Protein AF-A0A7J6RS08-F1 (afdb_monomer_lite)

InterPro domains:
  IPR005322 Peptidase C69 [PF03577] (23-254)
  IPR005322 Peptidase C69 [PTHR12994] (19-248)

Sequence (254 aa):
SSFFLASRSTMSVSSDFLQPGHCTATAVDGAATADGGCIAATSADGTPLDFRLVYIPPKTYGPNGKRAIYKQFQAYPRIVDAARAPSYAPTKPDQEPSKPIGYIDMPEGTTYGYWEAAYGLMNEAGLCMGESSCSGRLASVPVDENPNGALFWVGELASVALELCSTARSAIETMGRLAEEHGFYGTTEVEEAGEALTVADGDEAWVFHILADDTGKGAIWAAQKVPKGHATIVPNVFVIRDIDREDKENFMFS

Organism: Perkinsus olseni (NCBI:txid32597)

Structure (mmCIF, N/CA/C/O backbone):
data_AF-A0A7J6RS08-F1
#
_entry.id   AF-A0A7J6RS08-F1
#
loop_
_atom_site.group_PDB
_atom_site.id
_atom_site.type_symbol
_atom_site.label_atom_id
_atom_site.label_alt_id
_atom_site.label_comp_id
_atom_site.label_asym_id
_atom_site.label_entity_id
_atom_site.label_seq_id
_atom_site.pdbx_PDB_ins_code
_atom_site.Cartn_x
_atom_site.Cartn_y
_atom_site.Cartn_z
_atom_site.occupancy
_atom_site.B_iso_or_equiv
_atom_site.auth_seq_id
_atom_site.auth_comp_id
_atom_site.auth_asym_id
_atom_site.auth_atom_id
_atom_site.pdbx_PDB_model_num
ATOM 1 N N . SER A 1 1 ? 5.536 -44.014 -47.118 1.00 41.00 1 SER A N 1
ATOM 2 C CA . SER A 1 1 ? 5.544 -42.542 -47.129 1.00 41.00 1 SER A CA 1
ATOM 3 C C . SER A 1 1 ? 4.393 -42.047 -46.282 1.00 41.00 1 SER A C 1
ATOM 5 O O . SER A 1 1 ? 3.261 -42.036 -46.743 1.00 41.00 1 SER A O 1
ATOM 7 N N . SER A 1 2 ? 4.674 -41.771 -45.012 1.00 30.88 2 SER A N 1
ATOM 8 C CA . SER A 1 2 ? 3.683 -41.378 -44.010 1.00 30.88 2 SER A CA 1
ATOM 9 C C . SER A 1 2 ? 3.591 -39.856 -43.975 1.00 30.88 2 SER A C 1
ATOM 11 O O . SER A 1 2 ? 4.573 -39.203 -43.639 1.00 30.88 2 SER A O 1
ATOM 13 N N . PHE A 1 3 ? 2.434 -39.296 -44.321 1.00 30.95 3 PHE A N 1
ATOM 14 C CA . PHE A 1 3 ? 2.114 -37.892 -44.069 1.00 30.95 3 PHE A CA 1
ATOM 15 C C . PHE A 1 3 ? 1.123 -37.837 -42.905 1.00 30.95 3 PHE A C 1
ATOM 17 O O . PHE A 1 3 ? -0.065 -38.092 -43.076 1.00 30.95 3 PHE A O 1
ATOM 24 N N . PHE A 1 4 ? 1.630 -37.537 -41.711 1.00 29.11 4 PHE A N 1
ATOM 25 C CA . PHE A 1 4 ? 0.818 -37.089 -40.583 1.00 29.11 4 PHE A CA 1
ATOM 26 C C . PHE A 1 4 ? 0.671 -35.568 -40.703 1.00 29.11 4 PHE A C 1
ATOM 28 O O . PHE A 1 4 ? 1.636 -34.836 -40.490 1.00 29.11 4 PHE A O 1
ATOM 35 N N . LEU A 1 5 ? -0.524 -35.083 -41.054 1.00 31.12 5 LEU A N 1
ATOM 36 C CA . LEU A 1 5 ? -0.895 -33.689 -40.813 1.00 31.12 5 LEU A CA 1
ATOM 37 C C . LEU A 1 5 ? -1.263 -33.555 -39.331 1.00 31.12 5 LEU A C 1
ATOM 39 O O . LEU A 1 5 ? -2.344 -33.960 -38.914 1.00 31.12 5 LEU A O 1
ATOM 43 N N . ALA A 1 6 ? -0.364 -32.986 -38.534 1.00 31.89 6 ALA A N 1
ATOM 44 C CA . ALA A 1 6 ? -0.713 -32.469 -37.219 1.00 31.89 6 ALA A CA 1
ATOM 45 C C . ALA A 1 6 ? -1.320 -31.070 -37.406 1.00 31.89 6 ALA A C 1
ATOM 47 O O . ALA A 1 6 ? -0.591 -30.108 -37.659 1.00 31.89 6 ALA A O 1
ATOM 48 N N . SER A 1 7 ? -2.647 -30.937 -37.308 1.00 29.80 7 SER A N 1
ATOM 49 C CA . SER A 1 7 ? -3.262 -29.615 -37.181 1.00 29.80 7 SER A CA 1
ATOM 50 C C . SER A 1 7 ? -2.928 -29.070 -35.793 1.00 29.80 7 SER A C 1
ATOM 52 O O . SER A 1 7 ? -3.452 -29.539 -34.782 1.00 29.80 7 SER A O 1
ATOM 54 N N . ARG A 1 8 ? -2.030 -28.084 -35.728 1.00 32.03 8 ARG A N 1
ATOM 55 C CA . ARG A 1 8 ? -1.884 -27.237 -34.543 1.00 32.03 8 ARG A CA 1
ATOM 56 C C . ARG A 1 8 ? -3.153 -26.401 -34.414 1.00 32.03 8 ARG A C 1
ATOM 58 O O . ARG A 1 8 ? -3.289 -25.384 -35.084 1.00 32.03 8 ARG A O 1
ATOM 65 N N . SER A 1 9 ? -4.067 -26.825 -33.553 1.00 29.91 9 SER A N 1
ATOM 66 C CA . SER A 1 9 ? -5.103 -25.941 -33.029 1.00 29.91 9 SER A CA 1
ATOM 67 C C . SER A 1 9 ? -4.420 -24.958 -32.083 1.00 29.91 9 SER A C 1
ATOM 69 O O . SER A 1 9 ? -4.181 -25.262 -30.917 1.00 29.91 9 SER A O 1
ATOM 71 N N . THR A 1 10 ? -4.032 -23.794 -32.593 1.00 34.38 10 THR A N 1
ATOM 72 C CA . THR A 1 10 ? -3.774 -22.630 -31.747 1.00 34.38 10 THR A CA 1
ATOM 73 C C . THR A 1 10 ? -5.114 -22.224 -31.152 1.00 34.38 10 THR A C 1
ATOM 75 O O . THR A 1 10 ? -5.955 -21.672 -31.858 1.00 34.38 10 THR A O 1
ATOM 78 N N . MET A 1 11 ? -5.347 -22.540 -29.878 1.00 30.89 11 MET A N 1
ATOM 79 C CA . MET A 1 11 ? -6.400 -21.878 -29.115 1.00 30.89 11 MET A CA 1
ATOM 80 C C . MET A 1 11 ? -6.018 -20.399 -29.031 1.00 30.89 11 MET A C 1
ATOM 82 O O . MET A 1 11 ? -5.177 -20.018 -28.220 1.00 30.89 11 MET A O 1
ATOM 86 N N . SER A 1 12 ? -6.577 -19.572 -29.914 1.00 37.22 12 SER A N 1
ATOM 87 C CA . SER A 1 12 ? -6.652 -18.142 -29.652 1.00 37.22 12 SER A CA 1
ATOM 88 C C . SER A 1 12 ? -7.609 -17.987 -28.480 1.00 37.22 12 SER A C 1
ATOM 90 O O . SER A 1 12 ? -8.789 -18.322 -28.606 1.00 37.22 12 SER A O 1
ATOM 92 N N . VAL A 1 13 ? -7.108 -17.532 -27.337 1.00 35.78 13 VAL A N 1
ATOM 93 C CA . VAL A 1 13 ? -7.983 -17.019 -26.284 1.00 35.78 13 VAL A CA 1
ATOM 94 C C . VAL A 1 13 ? -8.706 -15.829 -26.909 1.00 35.78 13 VAL A C 1
ATOM 96 O O . VAL A 1 13 ? -8.073 -14.837 -27.264 1.00 35.78 13 VAL A O 1
ATOM 99 N N . SER A 1 14 ? -10.003 -15.980 -27.168 1.00 34.03 14 SER A N 1
ATOM 100 C CA . SER A 1 14 ? -10.850 -14.871 -27.588 1.00 34.03 14 SER A CA 1
ATOM 101 C C . SER A 1 14 ? -10.831 -13.821 -26.480 1.00 34.03 14 SER A C 1
ATOM 103 O O . SER A 1 14 ? -10.949 -14.164 -25.303 1.00 34.03 14 SER A O 1
ATOM 105 N N . SER A 1 15 ? -10.711 -12.548 -26.853 1.00 45.41 15 SER A N 1
ATOM 106 C CA . SER A 1 15 ? -10.844 -11.388 -25.956 1.00 45.41 15 SER A CA 1
ATOM 107 C C . SER A 1 15 ? -12.156 -11.373 -25.157 1.00 45.41 15 SER A C 1
ATOM 109 O O . SER A 1 15 ? -12.272 -10.642 -24.184 1.00 45.41 15 SER A O 1
ATOM 111 N N . ASP A 1 16 ? -13.118 -12.215 -25.537 1.00 37.00 16 ASP A N 1
ATOM 112 C CA . ASP A 1 16 ? -14.462 -12.330 -24.963 1.00 37.00 16 ASP A CA 1
ATOM 113 C C . ASP A 1 16 ? -14.523 -12.979 -23.561 1.00 37.00 16 ASP A C 1
ATOM 115 O O . ASP A 1 16 ? -15.613 -13.138 -23.018 1.00 37.00 16 ASP A O 1
ATOM 119 N N . PHE A 1 17 ? -13.389 -13.371 -22.962 1.00 38.59 17 PHE A N 1
ATOM 120 C CA . PHE A 1 17 ? -13.335 -13.969 -21.613 1.00 38.59 17 PHE A CA 1
ATOM 121 C C . PHE A 1 17 ? -12.727 -13.067 -20.529 1.00 38.59 17 PHE A C 1
ATOM 123 O O . PHE A 1 17 ? -12.604 -13.500 -19.384 1.00 38.59 17 PHE A O 1
ATOM 130 N N . LEU A 1 18 ? -12.361 -11.825 -20.852 1.00 45.69 18 LEU A N 1
ATOM 131 C CA . LEU A 1 18 ? -11.977 -10.843 -19.837 1.00 45.69 18 LEU A CA 1
ATOM 132 C C . LEU A 1 18 ? -13.263 -10.276 -19.219 1.00 45.69 18 LEU A C 1
ATOM 134 O O . LEU A 1 18 ? -13.840 -9.322 -19.736 1.00 45.69 18 LEU A O 1
ATOM 138 N N . GLN A 1 19 ? -13.767 -10.912 -18.159 1.00 48.69 19 GLN A N 1
ATOM 139 C CA . GLN A 1 19 ? -14.802 -10.285 -17.336 1.00 48.69 19 GLN A CA 1
ATOM 140 C C . GLN A 1 19 ? -14.165 -9.167 -16.499 1.00 48.69 19 GLN A C 1
ATOM 142 O O . GLN A 1 19 ? -13.104 -9.411 -15.918 1.00 48.69 19 GLN A O 1
ATOM 147 N N . PRO A 1 20 ? -14.801 -7.982 -16.404 1.00 59.91 20 PRO A N 1
ATOM 148 C CA . PRO A 1 20 ? -14.433 -6.990 -15.403 1.00 59.91 20 PRO A CA 1
ATOM 149 C C . PRO A 1 20 ? -14.461 -7.647 -14.020 1.00 59.91 20 PRO A C 1
ATOM 151 O O . PRO A 1 20 ? -15.438 -8.317 -13.670 1.00 59.91 20 PRO A O 1
ATOM 154 N N . GLY A 1 21 ? -13.364 -7.528 -13.278 1.00 64.81 21 GLY A N 1
ATOM 155 C CA . GLY A 1 21 ? -13.292 -7.999 -11.901 1.00 64.81 21 GLY A CA 1
ATOM 156 C C . GLY A 1 21 ? -14.083 -7.066 -10.990 1.00 64.81 21 GLY A C 1
ATOM 157 O O . GLY A 1 21 ? -14.082 -5.858 -11.194 1.00 64.81 21 GLY A O 1
ATOM 158 N N . HIS A 1 22 ? -14.773 -7.609 -9.991 1.00 81.81 22 HIS A N 1
ATOM 159 C CA . HIS A 1 22 ? -15.508 -6.813 -9.011 1.00 81.81 22 HIS A CA 1
ATOM 160 C C . HIS A 1 22 ? -14.980 -7.082 -7.603 1.00 81.81 22 HIS A C 1
ATOM 162 O O . HIS A 1 22 ? -15.606 -7.779 -6.806 1.00 81.81 22 HIS A O 1
ATOM 168 N N . CYS A 1 23 ? -13.796 -6.538 -7.305 1.00 88.44 23 CYS A N 1
ATOM 169 C CA . CYS A 1 23 ? -13.188 -6.685 -5.986 1.00 88.44 23 CYS A CA 1
ATOM 170 C C . CYS A 1 23 ? -14.098 -6.153 -4.868 1.00 88.44 23 CYS A C 1
ATOM 172 O O . CYS A 1 23 ? -14.933 -5.269 -5.066 1.00 88.44 23 CYS A O 1
ATOM 174 N N . THR A 1 24 ? -13.936 -6.696 -3.664 1.00 94.62 24 THR A N 1
ATOM 175 C CA . THR A 1 24 ? -14.571 -6.157 -2.457 1.00 94.62 24 THR A CA 1
ATOM 176 C C . THR A 1 24 ? -13.587 -6.234 -1.304 1.00 94.62 24 THR A C 1
ATOM 178 O O . THR A 1 24 ? -13.161 -7.325 -0.926 1.00 94.62 24 THR A O 1
ATOM 181 N N . ALA A 1 25 ? -13.270 -5.087 -0.705 1.00 96.94 25 ALA A N 1
ATOM 182 C CA . ALA A 1 25 ? -12.451 -5.013 0.497 1.00 96.94 25 ALA A CA 1
ATOM 183 C C . ALA A 1 25 ? -13.325 -4.948 1.756 1.00 96.94 25 ALA A C 1
ATOM 185 O O . ALA A 1 25 ? -14.454 -4.457 1.730 1.00 96.94 25 ALA A O 1
ATOM 186 N N . THR A 1 26 ? -12.821 -5.448 2.880 1.00 98.00 26 THR A N 1
ATOM 187 C CA . THR A 1 26 ? -13.513 -5.437 4.177 1.00 98.00 26 THR A CA 1
ATOM 188 C C . THR A 1 26 ? -12.552 -5.013 5.276 1.00 98.00 26 THR A C 1
ATOM 190 O O . THR A 1 26 ? -11.452 -5.553 5.371 1.00 98.00 26 THR A O 1
ATOM 193 N N . ALA A 1 27 ? -12.990 -4.080 6.122 1.00 98.38 27 ALA A N 1
ATOM 194 C CA . ALA A 1 27 ? -12.283 -3.682 7.334 1.00 98.38 27 ALA A CA 1
ATOM 195 C C . ALA A 1 27 ? -13.170 -3.914 8.560 1.00 98.38 27 ALA A C 1
ATOM 197 O O . ALA A 1 27 ? -14.351 -3.555 8.554 1.00 98.38 27 ALA A O 1
ATOM 198 N N . VAL A 1 28 ? -12.610 -4.496 9.618 1.00 98.56 28 VAL A N 1
ATOM 199 C CA . VAL A 1 28 ? -13.326 -4.777 10.869 1.00 98.56 28 VAL A CA 1
ATOM 200 C C . VAL A 1 28 ? -12.484 -4.308 12.044 1.00 98.56 28 VAL A C 1
ATOM 202 O O . VAL A 1 28 ? -11.329 -4.709 12.170 1.00 98.56 28 VAL A O 1
ATOM 205 N N . ASP A 1 29 ? -13.073 -3.474 12.896 1.00 98.62 29 ASP A N 1
ATOM 206 C CA . ASP A 1 29 ? -12.472 -3.079 14.167 1.00 98.62 29 ASP A CA 1
ATOM 207 C C . ASP A 1 29 ? -12.437 -4.265 15.141 1.00 98.62 29 ASP A C 1
ATOM 209 O O . ASP A 1 29 ? -13.381 -5.058 15.209 1.00 98.62 29 ASP A O 1
ATOM 213 N N . GLY A 1 30 ? -11.377 -4.367 15.943 1.00 98.12 30 GLY A N 1
ATOM 214 C CA . GLY A 1 30 ? -11.184 -5.482 16.870 1.00 98.12 30 GLY A CA 1
ATOM 215 C C . GLY A 1 30 ? -12.295 -5.637 17.913 1.00 98.12 30 GLY A C 1
ATOM 216 O O . GLY A 1 30 ? -12.627 -6.751 18.302 1.00 98.12 30 GLY A O 1
ATOM 217 N N . ALA A 1 31 ? -12.971 -4.561 18.333 1.00 98.25 31 ALA A N 1
ATOM 218 C CA . ALA A 1 31 ? -14.099 -4.687 19.260 1.00 98.25 31 ALA A CA 1
ATOM 219 C C . ALA A 1 31 ? -15.364 -5.279 18.606 1.00 98.25 31 ALA A C 1
ATOM 221 O O . ALA A 1 31 ? -16.325 -5.582 19.317 1.00 98.25 31 ALA A O 1
ATOM 222 N N . ALA A 1 32 ? -15.385 -5.432 17.278 1.00 98.00 32 ALA A N 1
ATOM 223 C CA . ALA A 1 32 ? -16.432 -6.138 16.541 1.00 98.00 32 ALA A CA 1
ATOM 224 C C . ALA A 1 32 ? -16.111 -7.627 16.317 1.00 98.00 32 ALA A C 1
ATOM 226 O O . ALA A 1 32 ? -16.984 -8.373 15.865 1.00 98.00 32 ALA A O 1
ATOM 227 N N . THR A 1 33 ? -14.886 -8.075 16.611 1.00 97.81 33 THR A N 1
ATOM 228 C CA . THR A 1 33 ? -14.454 -9.465 16.420 1.00 97.81 33 THR A CA 1
ATOM 229 C C . THR A 1 33 ? -14.508 -10.260 17.724 1.00 97.81 33 THR A C 1
ATOM 231 O O . THR A 1 33 ? -14.573 -9.716 18.826 1.00 97.81 33 THR A O 1
ATOM 234 N N . ALA A 1 34 ? -14.545 -11.591 17.609 1.00 97.38 34 ALA A N 1
ATOM 235 C CA . ALA A 1 34 ? -14.665 -12.476 18.770 1.00 97.38 34 ALA A CA 1
ATOM 236 C C . ALA A 1 34 ? -13.361 -12.595 19.579 1.00 97.38 34 ALA A C 1
ATOM 238 O O . ALA A 1 34 ? -13.405 -12.933 20.762 1.00 97.38 34 ALA A O 1
ATOM 239 N N . ASP A 1 35 ? -12.217 -12.352 18.941 1.00 95.94 35 ASP A N 1
ATOM 240 C CA . ASP A 1 35 ? -10.874 -12.488 19.507 1.00 95.94 35 ASP A CA 1
ATOM 241 C C . ASP A 1 35 ? -10.171 -11.143 19.744 1.00 95.94 35 ASP A C 1
ATOM 243 O O . ASP A 1 35 ? -9.075 -11.123 20.304 1.00 95.94 35 ASP A O 1
ATOM 247 N N . GLY A 1 36 ? -10.807 -10.025 19.385 1.00 96.44 36 GLY A N 1
ATOM 248 C CA . GLY A 1 36 ? -10.259 -8.686 19.574 1.00 96.44 36 GLY A CA 1
ATOM 249 C C . GLY A 1 36 ? -9.302 -8.235 18.470 1.00 96.44 36 GLY A C 1
ATOM 250 O O . GLY A 1 36 ? -8.794 -7.122 18.557 1.00 96.44 36 GLY A O 1
ATOM 251 N N . GLY A 1 37 ? -9.037 -9.065 17.454 1.00 96.31 37 GLY A N 1
ATOM 252 C CA . GLY A 1 37 ? -8.155 -8.712 16.342 1.00 96.31 37 GLY A CA 1
ATOM 253 C C . GLY A 1 37 ? -8.868 -7.876 15.281 1.00 96.31 37 GLY A C 1
ATOM 254 O O . GLY A 1 37 ? -10.014 -8.169 14.933 1.00 96.31 37 GLY A O 1
ATOM 255 N N . CYS A 1 38 ? -8.195 -6.858 14.744 1.00 98.25 38 CYS A N 1
ATOM 256 C CA . CYS A 1 38 ? -8.672 -6.129 13.570 1.00 98.25 38 CYS A CA 1
ATOM 257 C C . CYS A 1 38 ? -8.498 -6.968 12.296 1.00 98.25 38 CYS A C 1
ATOM 259 O O . CYS A 1 38 ? -7.608 -7.815 12.200 1.00 98.25 38 CYS A O 1
ATOM 261 N N . ILE A 1 39 ? -9.343 -6.722 11.294 1.00 98.12 39 ILE A N 1
ATOM 262 C CA . ILE A 1 39 ? -9.326 -7.456 10.022 1.00 98.12 39 ILE A CA 1
ATOM 263 C C . ILE A 1 39 ? -9.227 -6.463 8.870 1.00 98.12 39 ILE A C 1
ATOM 265 O O . ILE A 1 39 ? -10.009 -5.517 8.803 1.00 98.12 39 ILE A O 1
ATOM 269 N N . ALA A 1 40 ? -8.319 -6.738 7.935 1.00 97.88 40 ALA A N 1
ATOM 270 C CA . ALA A 1 40 ? -8.341 -6.228 6.570 1.00 97.88 40 ALA A CA 1
ATOM 271 C C . ALA A 1 40 ? -8.391 -7.435 5.623 1.00 97.88 40 ALA A C 1
ATOM 273 O O . ALA A 1 40 ? -7.607 -8.372 5.772 1.00 97.88 40 ALA A O 1
ATOM 274 N N . ALA A 1 41 ? -9.339 -7.449 4.691 1.00 94.94 41 ALA A N 1
ATOM 275 C CA . ALA A 1 41 ? -9.563 -8.579 3.794 1.00 94.94 41 ALA A CA 1
ATOM 276 C C . ALA A 1 41 ? -10.019 -8.110 2.412 1.00 94.94 41 ALA A C 1
ATOM 278 O O . ALA A 1 41 ? -10.565 -7.019 2.273 1.00 94.94 41 ALA A O 1
ATOM 279 N N . THR A 1 42 ? -9.828 -8.952 1.396 1.00 93.75 42 THR A N 1
ATOM 280 C CA . THR A 1 42 ? -10.316 -8.698 0.036 1.00 93.75 42 THR A CA 1
ATOM 281 C C . THR A 1 42 ? -10.795 -9.981 -0.640 1.00 93.75 42 THR A C 1
ATOM 283 O O . THR A 1 42 ? -10.200 -11.047 -0.456 1.00 93.75 42 THR A O 1
ATOM 286 N N . SER A 1 43 ? -11.862 -9.882 -1.433 1.00 92.06 43 SER A N 1
ATOM 287 C CA . SER A 1 43 ? -12.084 -10.776 -2.569 1.00 92.06 43 SER A CA 1
ATOM 288 C C . SER A 1 43 ? -11.445 -10.145 -3.806 1.00 92.06 43 SER A C 1
ATOM 290 O O . SER A 1 43 ? -11.912 -9.112 -4.281 1.00 92.06 43 SER A O 1
ATOM 292 N N . ALA A 1 44 ? -10.367 -10.758 -4.298 1.00 87.81 44 ALA A N 1
ATOM 293 C CA . ALA A 1 44 ? -9.635 -10.285 -5.468 1.00 87.81 44 ALA A CA 1
ATOM 294 C C . ALA A 1 44 ? -10.195 -10.935 -6.739 1.00 87.81 44 ALA A C 1
ATOM 296 O O . ALA A 1 44 ? -9.857 -12.077 -7.070 1.00 87.81 44 ALA A O 1
ATOM 297 N N . ASP A 1 45 ? -11.040 -10.187 -7.438 1.00 85.44 45 ASP A N 1
ATOM 298 C CA . ASP A 1 45 ? -11.713 -10.633 -8.649 1.00 85.44 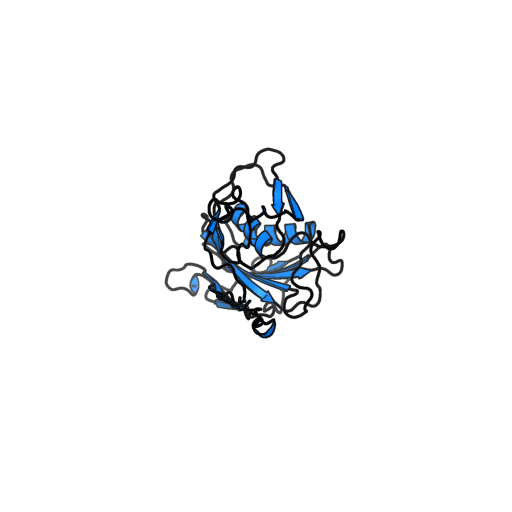45 ASP A CA 1
ATOM 299 C C . ASP A 1 45 ? -10.989 -10.075 -9.873 1.00 85.44 45 ASP A C 1
ATOM 301 O O . ASP A 1 45 ? -10.727 -8.882 -9.973 1.00 85.44 45 ASP A O 1
ATOM 305 N N . GLY A 1 46 ? -10.665 -10.937 -10.831 1.00 76.94 46 GLY A N 1
ATOM 306 C CA . GLY A 1 46 ? -9.991 -10.527 -12.057 1.00 76.94 46 GLY A CA 1
ATOM 307 C C . GLY A 1 46 ? -9.513 -11.722 -12.865 1.00 76.94 46 GLY A C 1
ATOM 308 O O . GLY A 1 46 ? -9.345 -12.834 -12.358 1.00 76.94 46 GLY A O 1
ATOM 309 N N . THR A 1 47 ? -9.320 -11.531 -14.165 1.00 76.31 47 THR A N 1
ATOM 310 C CA . THR A 1 47 ? -8.743 -12.555 -15.038 1.00 76.31 47 THR A CA 1
ATOM 311 C C . THR A 1 47 ? -7.951 -11.870 -16.145 1.00 76.31 47 THR A C 1
ATOM 313 O O . THR A 1 47 ? -8.535 -11.073 -16.873 1.00 76.31 47 THR A O 1
ATOM 316 N N . PRO A 1 48 ? -6.659 -12.195 -16.336 1.00 82.44 48 PRO A N 1
ATOM 317 C CA . PRO A 1 48 ? -5.832 -13.128 -15.557 1.00 82.44 48 PRO A CA 1
ATOM 318 C C . PRO A 1 48 ? -5.269 -12.525 -14.250 1.00 82.44 48 PRO A C 1
ATOM 320 O O . PRO A 1 48 ? -4.814 -11.387 -14.244 1.00 82.44 48 PRO A O 1
ATOM 323 N N . LEU A 1 49 ? -5.193 -13.331 -13.182 1.00 86.62 49 LEU A N 1
ATOM 324 C CA . LEU A 1 49 ? -4.511 -12.995 -11.921 1.00 86.62 49 LEU A CA 1
ATOM 325 C C . LEU A 1 49 ? -3.469 -14.068 -11.553 1.00 86.62 49 LEU A C 1
ATOM 327 O O . LEU A 1 49 ? -3.740 -15.269 -11.591 1.00 86.62 49 LEU A O 1
ATOM 331 N N . ASP A 1 50 ? -2.259 -13.647 -11.190 1.00 91.12 50 ASP A N 1
ATOM 332 C CA . ASP A 1 50 ? -1.226 -14.504 -10.604 1.00 91.12 50 ASP A CA 1
ATOM 333 C C . ASP A 1 50 ? -1.518 -14.715 -9.111 1.00 91.12 50 ASP A C 1
ATOM 335 O O . ASP A 1 50 ? -1.166 -13.889 -8.270 1.00 91.12 50 ASP A O 1
ATOM 339 N N . PHE A 1 51 ? -2.154 -15.839 -8.774 1.00 88.00 51 PHE A N 1
ATOM 340 C CA . PHE A 1 51 ? -2.590 -16.169 -7.409 1.00 88.00 51 PHE A CA 1
ATOM 341 C C . PHE A 1 51 ? -1.482 -16.693 -6.487 1.00 88.00 51 PHE A C 1
ATOM 343 O O . PHE A 1 51 ? -1.767 -17.144 -5.376 1.00 88.00 51 PHE A O 1
ATOM 350 N N . ARG A 1 52 ? -0.213 -16.700 -6.917 1.00 93.25 52 ARG A N 1
ATOM 351 C CA . ARG A 1 52 ? 0.874 -17.172 -6.050 1.00 93.25 52 ARG A CA 1
ATOM 352 C C . ARG A 1 52 ? 0.949 -16.311 -4.793 1.00 93.25 52 ARG A C 1
ATOM 354 O O . ARG A 1 52 ? 1.157 -15.104 -4.895 1.00 93.25 52 ARG A O 1
ATOM 361 N N . LEU A 1 53 ? 0.857 -16.940 -3.626 1.00 94.88 53 LEU A N 1
ATOM 362 C CA . LEU A 1 53 ? 1.227 -16.324 -2.357 1.00 94.88 53 LEU A CA 1
ATOM 363 C C . LEU A 1 53 ? 2.749 -16.375 -2.225 1.00 94.88 53 LEU A C 1
ATOM 365 O O . LEU A 1 53 ? 3.339 -17.458 -2.215 1.00 94.88 53 LEU A O 1
ATOM 369 N N . VAL A 1 54 ? 3.386 -15.213 -2.156 1.00 97.00 54 VAL A N 1
ATOM 370 C CA . VAL A 1 54 ? 4.841 -15.090 -2.100 1.00 97.00 54 VAL A CA 1
ATOM 371 C C . VAL A 1 54 ? 5.230 -14.322 -0.849 1.00 97.00 54 VAL A C 1
ATOM 373 O O . VAL A 1 54 ? 4.701 -13.250 -0.583 1.00 97.00 54 VAL A O 1
ATOM 376 N N . TYR A 1 55 ? 6.166 -14.887 -0.090 1.00 97.94 55 TYR A N 1
ATOM 377 C CA . TYR A 1 55 ? 6.833 -14.186 0.997 1.00 97.94 55 TYR A CA 1
ATOM 378 C C . TYR A 1 55 ? 8.061 -13.451 0.455 1.00 97.94 55 TYR A C 1
ATOM 380 O O . TYR A 1 55 ? 8.917 -14.054 -0.202 1.00 97.94 55 TYR A O 1
ATOM 388 N N . ILE A 1 56 ? 8.125 -12.158 0.741 1.00 98.06 56 ILE A N 1
ATOM 389 C CA . ILE A 1 56 ? 9.220 -11.255 0.421 1.00 98.06 56 ILE A CA 1
ATOM 390 C C . ILE A 1 56 ? 10.055 -11.097 1.693 1.00 98.06 56 ILE A C 1
ATOM 392 O O . ILE A 1 56 ? 9.540 -10.597 2.696 1.00 98.06 56 ILE A O 1
ATOM 396 N N . PRO A 1 57 ? 11.316 -11.560 1.701 1.00 98.00 57 PRO A N 1
ATOM 397 C CA . PRO A 1 57 ? 12.148 -11.486 2.891 1.00 98.00 57 PRO A CA 1
ATOM 398 C C . PRO A 1 57 ? 12.535 -10.034 3.227 1.00 98.00 57 PRO A C 1
ATOM 400 O O . PRO A 1 57 ? 12.657 -9.207 2.317 1.00 98.00 57 PRO A O 1
ATOM 403 N N . PRO A 1 58 ? 12.814 -9.737 4.512 1.00 97.81 58 PRO A N 1
ATOM 404 C CA . PRO A 1 58 ? 13.431 -8.489 4.942 1.00 97.81 58 PRO A CA 1
ATOM 405 C C . PRO A 1 58 ? 14.658 -8.132 4.106 1.00 97.81 58 PRO A C 1
ATOM 407 O O . PRO A 1 58 ? 15.484 -8.995 3.786 1.00 97.81 58 PRO A O 1
ATOM 410 N N . LYS A 1 59 ? 14.834 -6.843 3.823 1.00 97.00 59 LYS A N 1
ATOM 411 C CA . LYS A 1 59 ? 16.004 -6.326 3.121 1.00 97.00 59 LYS A CA 1
ATOM 412 C C . LYS A 1 59 ? 16.656 -5.216 3.926 1.00 97.00 59 LYS A C 1
ATOM 414 O O . LYS A 1 59 ? 15.992 -4.314 4.427 1.00 97.00 59 LYS A O 1
ATOM 419 N N . THR A 1 60 ? 17.980 -5.272 4.020 1.00 97.88 60 THR A N 1
ATOM 420 C CA . THR A 1 60 ? 18.772 -4.218 4.653 1.00 97.88 60 THR A CA 1
ATOM 421 C C . THR A 1 60 ? 19.227 -3.202 3.609 1.00 97.88 60 THR A C 1
ATOM 423 O O . THR A 1 60 ? 19.898 -3.556 2.637 1.00 97.88 60 THR A O 1
ATOM 426 N N . TYR A 1 61 ? 18.882 -1.937 3.826 1.00 97.31 61 TYR A N 1
ATOM 427 C CA . TYR A 1 61 ? 19.317 -0.798 3.027 1.00 97.31 61 TYR A CA 1
ATOM 428 C C . TYR A 1 61 ? 20.411 -0.026 3.773 1.00 97.31 61 TYR A C 1
ATOM 430 O O . TYR A 1 61 ? 20.293 0.257 4.965 1.00 97.31 61 TYR A O 1
ATOM 438 N N . GLY A 1 62 ? 21.498 0.283 3.062 1.00 97.56 62 GLY A N 1
ATOM 439 C CA . GLY A 1 62 ? 22.543 1.197 3.527 1.00 97.56 62 GLY A CA 1
ATOM 440 C C . GLY A 1 62 ? 22.313 2.631 3.033 1.00 97.56 62 GLY A C 1
ATOM 441 O O . GLY A 1 62 ? 21.276 2.906 2.422 1.00 97.56 62 GLY A O 1
ATOM 442 N N . PRO A 1 63 ? 23.292 3.532 3.233 1.00 96.81 63 PRO A N 1
ATOM 443 C CA . PRO A 1 63 ? 23.197 4.918 2.785 1.00 96.81 63 PRO A CA 1
ATOM 444 C C . PRO A 1 63 ? 22.887 5.023 1.287 1.00 96.81 63 PRO A C 1
ATOM 446 O O . PRO A 1 63 ? 23.557 4.392 0.465 1.00 96.81 63 PRO A O 1
ATOM 449 N N . ASN A 1 64 ? 21.900 5.851 0.930 1.00 95.56 64 ASN A N 1
ATOM 450 C CA . ASN A 1 64 ? 21.376 6.008 -0.438 1.00 95.56 64 ASN A CA 1
ATOM 451 C C . ASN A 1 64 ? 20.784 4.717 -1.037 1.00 95.56 64 ASN A C 1
ATOM 453 O O . ASN A 1 64 ? 20.833 4.508 -2.253 1.00 95.56 64 ASN A O 1
ATOM 457 N N . GLY A 1 65 ? 20.265 3.824 -0.190 1.00 96.50 65 GLY A N 1
ATOM 458 C CA . GLY A 1 65 ? 19.559 2.627 -0.623 1.00 96.50 65 GLY A CA 1
ATOM 459 C C . GLY A 1 65 ? 18.359 2.979 -1.501 1.00 96.50 65 GLY A C 1
ATOM 460 O O . GLY A 1 65 ? 17.601 3.890 -1.185 1.00 96.50 65 GLY A O 1
ATOM 461 N N . LYS A 1 66 ? 18.178 2.246 -2.604 1.00 97.06 66 LYS A N 1
ATOM 462 C CA . LYS A 1 66 ? 17.059 2.451 -3.531 1.00 97.06 66 LYS A CA 1
ATOM 463 C C . LYS A 1 66 ? 16.243 1.182 -3.708 1.00 97.06 66 LYS A C 1
ATOM 465 O O . LYS A 1 66 ? 16.802 0.085 -3.813 1.00 97.06 66 LYS A O 1
ATOM 470 N N . ARG A 1 67 ? 14.926 1.344 -3.799 1.00 96.56 67 ARG A N 1
ATOM 471 C CA . ARG A 1 67 ? 13.970 0.279 -4.119 1.00 96.56 67 ARG A CA 1
ATOM 472 C C . ARG A 1 67 ? 13.400 0.509 -5.511 1.00 96.56 67 ARG A C 1
ATOM 474 O O . ARG A 1 67 ? 12.957 1.610 -5.817 1.00 96.56 67 ARG A O 1
ATOM 481 N N . ALA A 1 68 ? 13.443 -0.526 -6.346 1.00 97.38 68 ALA A N 1
ATOM 482 C CA . ALA A 1 68 ? 12.819 -0.518 -7.664 1.00 97.38 68 ALA A CA 1
ATOM 483 C C . ALA A 1 68 ? 11.292 -0.494 -7.534 1.00 97.38 68 ALA A C 1
ATOM 485 O O . ALA A 1 68 ? 10.750 -1.206 -6.692 1.00 97.38 68 ALA A O 1
ATOM 486 N N . ILE A 1 69 ? 10.630 0.292 -8.381 1.00 97.81 69 ILE A N 1
ATOM 487 C CA . ILE A 1 69 ? 9.174 0.303 -8.529 1.00 97.81 69 ILE A CA 1
ATOM 488 C C . ILE A 1 69 ? 8.812 -0.331 -9.867 1.00 97.81 69 ILE A C 1
ATOM 490 O O . ILE A 1 69 ? 9.379 0.024 -10.907 1.00 97.81 69 ILE A O 1
ATOM 494 N N . TYR A 1 70 ? 7.871 -1.268 -9.837 1.00 96.06 70 TYR A N 1
ATOM 495 C CA . TYR A 1 70 ? 7.414 -1.997 -11.015 1.00 96.06 70 TYR A CA 1
ATOM 496 C C . TYR A 1 70 ? 6.017 -1.551 -11.440 1.00 96.06 70 TYR A C 1
ATOM 498 O O . TYR A 1 70 ? 5.153 -1.251 -10.619 1.00 96.06 70 TYR A O 1
ATOM 506 N N . LYS A 1 71 ? 5.796 -1.528 -12.751 1.00 95.12 71 LYS A N 1
ATOM 507 C CA . LYS A 1 71 ? 4.489 -1.244 -13.335 1.00 95.12 71 LYS A CA 1
ATOM 508 C C . LYS A 1 71 ? 3.459 -2.293 -12.922 1.00 95.12 71 LYS A C 1
ATOM 510 O O . LYS A 1 71 ? 3.814 -3.462 -12.767 1.00 95.12 71 LYS A O 1
ATOM 515 N N . GLN A 1 72 ? 2.196 -1.888 -12.812 1.00 90.88 72 GLN A N 1
ATOM 516 C CA . GLN A 1 72 ? 1.087 -2.819 -12.616 1.00 90.88 72 GLN A CA 1
ATOM 517 C C . GLN A 1 72 ? 1.097 -3.913 -13.696 1.00 90.88 72 GLN A C 1
ATOM 519 O O . GLN A 1 72 ? 1.051 -3.631 -14.895 1.00 90.88 72 GLN A O 1
ATOM 524 N N . PHE A 1 73 ? 1.138 -5.173 -13.264 1.00 89.31 73 PHE A N 1
ATOM 525 C CA . PHE A 1 73 ? 0.953 -6.333 -14.127 1.00 89.31 73 PHE A CA 1
ATOM 526 C C . PHE A 1 73 ? 0.383 -7.488 -13.303 1.00 89.31 73 PHE A C 1
ATOM 528 O O . PHE A 1 73 ? 0.974 -7.900 -12.311 1.00 89.31 73 PHE A O 1
ATOM 535 N N . GLN A 1 74 ? -0.785 -7.995 -13.690 1.00 84.25 74 GLN A N 1
ATOM 536 C CA . GLN A 1 74 ? -1.534 -8.967 -12.885 1.00 84.25 74 GLN A CA 1
ATOM 537 C C . GLN A 1 74 ? -1.418 -10.411 -13.395 1.00 84.25 74 GLN A C 1
ATOM 539 O O . GLN A 1 74 ? -1.598 -11.350 -12.621 1.00 84.25 74 GLN A O 1
ATOM 544 N N . ALA A 1 75 ? -1.079 -10.616 -14.672 1.00 89.81 75 ALA A N 1
ATOM 545 C CA . ALA A 1 75 ? -0.959 -11.946 -15.267 1.00 89.81 75 ALA A CA 1
ATOM 546 C C . ALA A 1 75 ? 0.306 -12.677 -14.798 1.00 89.81 75 ALA A C 1
ATOM 548 O O . ALA A 1 75 ? 1.312 -12.051 -14.488 1.00 89.81 75 ALA A O 1
ATOM 549 N N . TYR A 1 76 ? 0.303 -14.013 -14.825 1.00 91.19 76 TYR A N 1
ATOM 550 C CA . TYR A 1 76 ? 1.512 -14.783 -14.528 1.00 91.19 76 TYR A CA 1
ATOM 551 C C . TYR A 1 76 ? 2.562 -14.671 -15.657 1.00 91.19 76 TYR A C 1
ATOM 553 O O . TYR A 1 76 ? 2.233 -14.949 -16.816 1.00 91.19 76 TYR A O 1
ATOM 561 N N . PRO A 1 77 ? 3.845 -14.419 -15.333 1.00 91.81 77 PRO A N 1
ATOM 562 C CA . PRO A 1 77 ? 4.349 -14.009 -14.019 1.00 91.81 77 PRO A CA 1
ATOM 563 C C . PRO A 1 77 ? 4.089 -12.515 -13.767 1.00 91.81 77 PRO A C 1
ATOM 565 O O . PRO A 1 77 ? 4.463 -11.694 -14.603 1.00 91.81 77 PRO A O 1
ATOM 568 N N . ARG A 1 78 ? 3.522 -12.154 -12.602 1.00 92.06 78 ARG A N 1
ATOM 569 C CA . ARG A 1 78 ? 3.263 -10.731 -12.280 1.00 92.06 78 ARG A CA 1
ATOM 570 C C . ARG A 1 78 ? 4.547 -9.906 -12.181 1.00 92.06 78 ARG A C 1
ATOM 572 O O . ARG A 1 78 ? 4.590 -8.732 -12.522 1.00 92.06 78 ARG A O 1
ATOM 579 N N . ILE A 1 79 ? 5.620 -10.564 -11.751 1.00 94.00 79 ILE A N 1
ATOM 580 C CA . ILE A 1 79 ? 6.979 -10.040 -11.717 1.00 94.00 79 ILE A CA 1
ATOM 581 C C . ILE A 1 79 ? 7.974 -11.194 -11.884 1.00 94.00 79 ILE A C 1
ATOM 583 O O . ILE A 1 79 ? 7.723 -12.322 -11.439 1.00 94.00 79 ILE A O 1
ATOM 587 N N . VAL A 1 80 ? 9.103 -10.903 -12.528 1.00 96.00 80 VAL A N 1
ATOM 588 C CA . VAL A 1 80 ? 10.280 -11.770 -12.635 1.00 96.00 80 VAL A CA 1
ATOM 589 C C . VAL A 1 80 ? 11.455 -11.034 -11.996 1.00 96.00 80 VAL A C 1
ATOM 591 O O . VAL A 1 80 ? 12.101 -10.200 -12.629 1.00 96.00 80 VAL A O 1
ATOM 594 N N . ASP A 1 81 ? 11.702 -11.322 -10.720 1.00 95.31 81 ASP A N 1
ATOM 595 C CA . ASP A 1 81 ? 12.753 -10.700 -9.913 1.00 95.31 81 ASP A CA 1
ATOM 596 C C . ASP A 1 81 ? 13.207 -11.656 -8.797 1.00 95.31 81 ASP A C 1
ATOM 598 O O . ASP A 1 81 ? 12.682 -11.661 -7.681 1.00 95.31 81 ASP A O 1
ATOM 602 N N . ALA A 1 82 ? 14.220 -12.473 -9.100 1.00 94.12 82 ALA A N 1
ATOM 603 C CA . ALA A 1 82 ? 14.802 -13.408 -8.138 1.00 94.12 82 ALA A CA 1
ATOM 604 C C . ALA A 1 82 ? 15.448 -12.711 -6.924 1.00 94.12 82 ALA A C 1
ATOM 606 O O . ALA A 1 82 ? 15.645 -13.355 -5.893 1.00 94.12 82 ALA A O 1
ATOM 607 N N . ALA A 1 83 ? 15.798 -11.423 -7.041 1.00 93.12 83 ALA A N 1
ATOM 608 C CA . ALA A 1 83 ? 16.369 -10.647 -5.947 1.00 93.12 83 ALA A CA 1
ATOM 609 C C . ALA A 1 83 ? 15.290 -10.109 -4.995 1.00 93.12 83 ALA A C 1
ATOM 611 O O . ALA A 1 83 ? 15.585 -9.922 -3.815 1.00 93.12 83 ALA A O 1
ATOM 612 N N . ARG A 1 84 ? 14.053 -9.899 -5.474 1.00 93.69 84 ARG A N 1
ATOM 613 C CA . ARG A 1 84 ? 12.891 -9.584 -4.623 1.00 93.69 84 ARG A CA 1
ATOM 614 C C . ARG A 1 84 ? 12.479 -10.799 -3.798 1.00 93.69 84 ARG A C 1
ATOM 616 O O . ARG A 1 84 ? 12.368 -10.694 -2.584 1.00 93.69 84 ARG A O 1
ATOM 623 N N . ALA A 1 85 ? 12.289 -11.953 -4.438 1.00 95.12 85 ALA A N 1
ATOM 624 C CA . ALA A 1 85 ? 12.039 -13.210 -3.735 1.00 95.12 85 ALA A CA 1
ATOM 625 C C . ALA A 1 85 ? 12.403 -14.432 -4.594 1.00 95.12 85 ALA A C 1
ATOM 627 O O . ALA A 1 85 ? 12.179 -14.412 -5.808 1.00 95.12 85 ALA A O 1
ATOM 628 N N . PRO A 1 86 ? 12.849 -15.554 -3.990 1.00 94.06 86 PRO A N 1
ATOM 629 C CA . PRO A 1 86 ? 13.134 -16.786 -4.728 1.00 94.06 86 PRO A CA 1
ATOM 630 C C . PRO A 1 86 ? 11.952 -17.291 -5.567 1.00 94.06 86 PRO A C 1
ATOM 632 O O . PRO A 1 86 ? 12.147 -17.803 -6.666 1.00 94.06 86 PRO A O 1
ATOM 635 N N . SER A 1 87 ? 10.716 -17.104 -5.091 1.00 94.50 87 SER A N 1
ATOM 636 C CA . SER A 1 87 ? 9.499 -17.504 -5.813 1.00 94.50 87 SER A CA 1
ATOM 637 C C . SER A 1 87 ? 9.240 -16.691 -7.087 1.00 94.50 87 SER A C 1
ATOM 639 O O . SER A 1 87 ? 8.419 -17.104 -7.906 1.00 94.50 87 SER A O 1
ATOM 641 N N . TYR A 1 88 ? 9.924 -15.561 -7.277 1.00 95.25 88 TYR A N 1
ATOM 642 C CA . TYR A 1 88 ? 9.890 -14.759 -8.502 1.00 95.25 88 TYR A CA 1
ATOM 643 C C . TYR A 1 88 ? 11.076 -15.007 -9.428 1.00 95.25 88 TYR A C 1
ATOM 645 O O . TYR A 1 88 ? 11.232 -14.304 -10.427 1.00 95.25 88 TYR A O 1
ATOM 653 N N . ALA A 1 89 ? 11.897 -16.019 -9.143 1.00 95.12 89 ALA A N 1
ATOM 654 C CA . ALA A 1 89 ? 12.873 -16.482 -10.110 1.00 95.12 89 ALA A CA 1
ATOM 655 C C . ALA A 1 89 ? 12.179 -16.947 -11.407 1.00 95.12 89 ALA A C 1
ATOM 657 O O . ALA A 1 89 ? 11.080 -17.514 -11.355 1.00 95.12 89 ALA A O 1
ATOM 658 N N . PRO A 1 90 ? 12.809 -16.733 -12.576 1.00 94.56 90 PRO A N 1
ATOM 659 C CA . PRO A 1 90 ? 12.278 -17.223 -13.838 1.00 94.56 90 PRO A CA 1
ATOM 660 C C . PRO A 1 90 ? 12.135 -18.750 -13.792 1.00 94.56 90 PRO A C 1
ATOM 662 O O . PRO A 1 90 ? 13.048 -19.481 -13.413 1.00 94.56 90 PRO A O 1
ATOM 665 N N . THR A 1 91 ? 10.966 -19.234 -14.195 1.00 92.62 91 THR A N 1
ATOM 666 C CA . THR A 1 91 ? 10.621 -20.662 -14.291 1.00 92.62 91 THR A CA 1
ATOM 667 C C . THR A 1 91 ? 10.872 -21.242 -15.680 1.00 92.62 91 THR A C 1
ATOM 669 O O . THR A 1 91 ? 10.887 -22.462 -15.847 1.00 92.62 91 THR A O 1
ATOM 672 N N . LYS A 1 92 ? 11.067 -20.381 -16.685 1.00 92.00 92 LYS A N 1
ATOM 673 C CA . LYS A 1 92 ? 11.380 -20.764 -18.063 1.00 92.00 92 LYS A CA 1
ATOM 674 C C . LYS A 1 92 ? 12.562 -19.946 -18.596 1.00 92.00 92 LYS A C 1
ATOM 676 O O . LYS A 1 92 ? 12.728 -18.806 -18.169 1.00 92.00 92 LYS A O 1
ATOM 681 N N . PRO A 1 93 ? 13.358 -20.485 -19.539 1.00 89.56 93 PRO A N 1
ATOM 682 C CA . PRO A 1 93 ? 14.518 -19.778 -20.091 1.00 89.56 93 PRO A CA 1
ATOM 683 C C . PRO A 1 93 ? 14.192 -18.481 -20.843 1.00 89.56 93 PRO A C 1
ATOM 685 O O . PRO A 1 93 ? 15.074 -17.652 -21.008 1.00 89.56 93 PRO A O 1
ATOM 688 N N . ASP A 1 94 ? 12.959 -18.330 -21.327 1.00 92.19 94 ASP A N 1
ATOM 689 C CA . ASP A 1 94 ? 12.467 -17.173 -22.082 1.00 92.19 94 ASP A CA 1
ATOM 690 C C . ASP A 1 94 ? 11.789 -16.108 -21.201 1.00 92.19 94 ASP A C 1
ATOM 692 O O . ASP A 1 94 ? 11.311 -15.097 -21.713 1.00 92.19 94 ASP A O 1
ATOM 696 N N . GLN A 1 95 ? 11.721 -16.322 -19.881 1.00 93.25 95 GLN A N 1
ATOM 697 C CA . GLN A 1 95 ? 11.209 -15.318 -18.950 1.00 93.25 95 GLN A CA 1
ATOM 698 C C . GLN A 1 95 ? 12.284 -14.272 -18.657 1.00 93.25 95 GLN A C 1
ATOM 700 O O . GLN A 1 95 ? 13.179 -14.486 -17.839 1.00 93.25 95 GLN A O 1
ATOM 705 N N . GLU A 1 96 ? 12.162 -13.127 -19.322 1.00 94.19 96 GLU A N 1
ATOM 706 C CA . GLU A 1 96 ? 13.018 -11.967 -19.092 1.00 94.19 96 GLU A CA 1
ATOM 707 C C . GLU A 1 96 ? 12.740 -11.317 -17.723 1.00 94.19 96 GLU A C 1
ATOM 709 O O . GLU A 1 96 ? 11.582 -11.276 -17.291 1.00 94.19 96 GLU A O 1
ATOM 714 N N . PRO A 1 97 ? 13.766 -10.766 -17.045 1.00 95.38 97 PRO A N 1
ATOM 715 C CA . PRO A 1 97 ? 13.574 -9.982 -15.830 1.00 95.38 97 PRO A CA 1
ATOM 716 C C . PRO A 1 97 ? 12.628 -8.796 -16.045 1.00 95.38 97 PRO A C 1
ATOM 718 O O . PRO A 1 97 ? 12.714 -8.083 -17.051 1.00 95.38 97 PRO A O 1
ATOM 721 N N . SER A 1 98 ? 11.756 -8.550 -15.067 1.00 96.00 98 SER A N 1
ATOM 722 C CA . SER A 1 98 ? 10.883 -7.377 -15.070 1.00 96.00 98 SER A CA 1
ATOM 723 C C . SER A 1 98 ? 11.717 -6.097 -15.050 1.00 96.00 98 SER A C 1
ATOM 725 O O . SER A 1 98 ? 12.734 -6.003 -14.362 1.00 96.00 98 SER A O 1
ATOM 727 N N . LYS A 1 99 ? 11.280 -5.089 -15.808 1.00 96.50 99 LYS A N 1
ATOM 728 C CA . LYS A 1 99 ? 11.953 -3.789 -15.877 1.00 96.50 99 LYS A CA 1
ATOM 729 C C . LYS A 1 99 ? 11.278 -2.813 -14.911 1.00 96.50 99 LYS A C 1
ATOM 731 O O . LYS A 1 99 ? 10.070 -2.613 -15.037 1.00 96.50 99 LYS A O 1
ATOM 736 N N . PRO A 1 100 ? 12.020 -2.206 -13.973 1.00 97.38 100 PRO A N 1
ATOM 737 C CA . PRO A 1 100 ? 11.490 -1.131 -13.146 1.00 97.38 100 PRO A CA 1
ATOM 738 C C . PRO A 1 100 ? 11.100 0.078 -13.998 1.00 97.38 100 PRO A C 1
ATOM 740 O O . PRO A 1 100 ? 11.771 0.382 -14.986 1.00 97.38 100 PRO A O 1
ATOM 743 N N . ILE A 1 101 ? 10.062 0.792 -13.573 1.00 97.69 101 ILE A N 1
ATOM 744 C CA . ILE A 1 101 ? 9.652 2.079 -14.159 1.00 97.69 101 ILE A CA 1
ATOM 745 C C . ILE A 1 101 ? 10.209 3.275 -13.380 1.00 97.69 101 ILE A C 1
ATOM 747 O O . ILE A 1 101 ? 10.176 4.405 -13.856 1.00 97.69 101 ILE A O 1
ATOM 751 N N . GLY A 1 102 ? 10.784 3.027 -12.204 1.00 97.75 102 GLY A N 1
ATOM 752 C CA . GLY A 1 102 ? 11.494 4.027 -11.421 1.00 97.75 102 GLY A CA 1
ATOM 753 C C . GLY A 1 102 ? 12.053 3.450 -10.128 1.00 97.75 102 GLY A C 1
ATOM 754 O O . GLY A 1 102 ? 12.076 2.233 -9.925 1.00 97.75 102 GLY A O 1
ATOM 755 N N . TYR A 1 103 ? 12.530 4.342 -9.265 1.00 97.94 103 TYR A N 1
ATOM 756 C CA . TYR A 1 103 ? 13.128 3.997 -7.981 1.00 97.94 103 TYR A CA 1
ATOM 757 C C . TYR A 1 103 ? 12.742 5.029 -6.930 1.00 97.94 103 TYR A C 1
ATOM 759 O O . TYR A 1 103 ? 12.707 6.219 -7.239 1.00 97.94 103 TYR A O 1
ATOM 767 N N . ILE A 1 104 ? 12.557 4.576 -5.695 1.00 98.00 104 ILE A N 1
ATOM 768 C CA . ILE A 1 104 ? 12.459 5.449 -4.521 1.00 98.00 104 ILE A CA 1
ATOM 769 C C . ILE A 1 104 ? 13.666 5.269 -3.609 1.00 98.00 104 ILE A C 1
ATOM 771 O O . ILE A 1 104 ? 14.297 4.204 -3.600 1.00 98.00 104 ILE A O 1
ATOM 775 N N . ASP A 1 105 ? 13.971 6.306 -2.836 1.00 97.56 105 ASP A N 1
ATOM 776 C CA . ASP A 1 105 ? 14.949 6.210 -1.761 1.00 97.56 105 ASP A CA 1
ATOM 777 C C . ASP A 1 105 ? 14.333 5.481 -0.563 1.00 97.56 105 ASP A C 1
ATOM 779 O O . ASP A 1 105 ? 13.194 5.732 -0.169 1.00 97.56 105 ASP A O 1
ATOM 783 N N . MET A 1 106 ? 15.101 4.556 0.004 1.00 97.25 106 MET A N 1
ATOM 784 C CA . MET A 1 106 ? 14.715 3.791 1.183 1.00 97.25 106 MET A CA 1
ATOM 785 C C . MET A 1 106 ? 15.495 4.281 2.400 1.00 97.25 106 MET A C 1
ATOM 787 O O . MET A 1 106 ? 16.688 4.581 2.278 1.00 97.25 106 MET A O 1
ATOM 791 N N . PRO A 1 107 ? 14.860 4.332 3.583 1.00 96.31 107 PRO A N 1
ATOM 792 C CA . PRO A 1 107 ? 15.568 4.639 4.814 1.00 96.31 107 PRO A CA 1
ATOM 793 C C . PRO A 1 107 ? 16.628 3.573 5.110 1.00 96.31 107 PRO A C 1
ATOM 795 O O . PRO A 1 107 ? 16.473 2.398 4.770 1.00 96.31 107 PRO A O 1
ATOM 798 N N . GLU A 1 108 ? 17.708 3.985 5.773 1.00 97.75 108 GLU A N 1
ATOM 799 C CA . GLU A 1 108 ? 18.710 3.048 6.277 1.00 97.75 108 GLU A CA 1
ATOM 800 C C . GLU A 1 108 ? 18.100 2.137 7.347 1.00 97.75 108 GLU A C 1
ATOM 802 O O . GLU A 1 108 ? 17.366 2.592 8.225 1.00 97.75 108 GLU A O 1
ATOM 807 N N . GLY A 1 109 ? 18.434 0.850 7.299 1.00 97.25 109 GLY A N 1
ATOM 808 C CA . GLY A 1 109 ? 17.909 -0.139 8.236 1.00 97.25 109 GLY A CA 1
ATOM 809 C C . GLY A 1 109 ? 17.431 -1.405 7.544 1.00 97.25 109 GLY A C 1
ATOM 810 O O . GLY A 1 109 ? 17.722 -1.641 6.374 1.00 97.25 109 GLY A O 1
ATOM 811 N N . THR A 1 110 ? 16.733 -2.252 8.296 1.00 98.19 110 THR A N 1
ATOM 812 C CA . THR A 1 110 ? 16.161 -3.504 7.786 1.00 98.19 110 THR A CA 1
ATOM 813 C C . THR A 1 110 ? 14.649 -3.373 7.735 1.00 98.19 110 THR A C 1
ATOM 815 O O . THR A 1 110 ? 14.041 -3.016 8.741 1.00 98.19 110 THR A O 1
ATOM 818 N N . THR A 1 111 ? 14.069 -3.632 6.565 1.00 98.25 111 THR A N 1
ATOM 819 C CA . THR A 1 111 ? 12.616 -3.640 6.354 1.00 98.25 111 THR A CA 1
ATOM 820 C C . THR A 1 111 ? 11.965 -4.843 7.025 1.00 98.25 111 THR A C 1
ATOM 822 O O . THR A 1 111 ? 12.641 -5.808 7.380 1.00 98.25 111 THR A O 1
ATOM 825 N N . TYR A 1 112 ? 10.643 -4.827 7.144 1.00 98.69 112 TYR A N 1
ATOM 826 C CA . TYR A 1 112 ? 9.879 -6.029 7.465 1.00 98.69 112 TYR A CA 1
ATOM 827 C C . TYR A 1 112 ? 9.834 -6.987 6.271 1.00 98.69 112 TYR A C 1
ATOM 829 O O . TYR A 1 112 ? 9.875 -6.562 5.111 1.00 98.69 112 TYR A O 1
ATOM 837 N N . GLY A 1 113 ? 9.738 -8.286 6.557 1.00 98.56 113 GLY A N 1
ATOM 838 C CA . GLY A 1 113 ? 9.271 -9.264 5.586 1.00 98.56 113 GLY A CA 1
ATOM 839 C C . GLY A 1 113 ? 7.754 -9.184 5.458 1.00 98.56 113 GLY A C 1
ATOM 840 O O . GLY A 1 113 ? 7.059 -8.805 6.405 1.00 98.56 113 GLY A O 1
ATOM 841 N N . TYR A 1 114 ? 7.225 -9.533 4.291 1.00 98.56 114 TYR A N 1
ATOM 842 C CA . TYR A 1 114 ? 5.787 -9.471 4.042 1.00 98.56 114 TYR A CA 1
ATOM 843 C C . TYR A 1 114 ? 5.319 -10.514 3.039 1.00 98.56 114 TYR A C 1
ATOM 845 O O . TYR A 1 114 ? 6.100 -11.085 2.284 1.00 98.56 11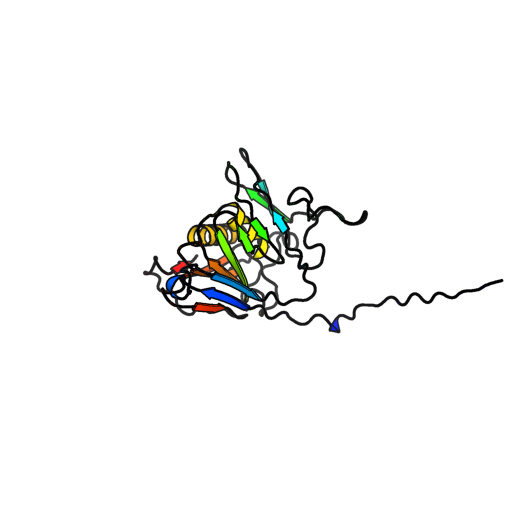4 TYR A O 1
ATOM 853 N N . TRP A 1 115 ? 4.021 -10.780 3.052 1.00 97.81 115 TRP A N 1
ATOM 854 C CA . TRP A 1 115 ? 3.347 -11.662 2.117 1.00 97.81 115 TRP A CA 1
ATOM 855 C C . TRP A 1 115 ? 2.555 -10.839 1.113 1.00 97.81 115 TRP A C 1
ATOM 857 O O . TRP A 1 115 ? 1.833 -9.911 1.477 1.00 97.81 115 TRP A O 1
ATOM 867 N N . GLU A 1 116 ? 2.651 -11.227 -0.152 1.00 94.69 116 GLU A N 1
ATOM 868 C CA . GLU A 1 116 ? 1.874 -10.649 -1.241 1.00 94.69 116 GLU A CA 1
ATOM 869 C C . GLU A 1 116 ? 1.286 -11.741 -2.144 1.00 94.69 116 GLU A C 1
ATOM 871 O O . GLU A 1 116 ? 1.872 -12.810 -2.354 1.00 94.69 116 GLU A O 1
ATOM 876 N N . ALA A 1 117 ? 0.107 -11.459 -2.689 1.00 90.75 117 ALA A N 1
ATOM 877 C CA . ALA A 1 117 ? -0.504 -12.196 -3.788 1.00 90.75 117 ALA A CA 1
ATOM 878 C C . ALA A 1 117 ? -0.639 -11.245 -4.986 1.00 90.75 117 ALA A C 1
ATOM 880 O O . ALA A 1 117 ? 0.364 -10.692 -5.425 1.00 90.75 117 ALA A O 1
ATOM 881 N N . ALA A 1 118 ? -1.848 -11.016 -5.506 1.00 84.25 118 ALA A N 1
ATOM 882 C CA . ALA A 1 118 ? -2.072 -9.946 -6.485 1.00 84.25 118 ALA A CA 1
ATOM 883 C C . ALA A 1 118 ? -1.706 -8.556 -5.919 1.00 84.25 118 ALA A C 1
ATOM 885 O O . ALA A 1 118 ? -1.256 -7.686 -6.660 1.00 84.25 118 ALA A O 1
ATOM 886 N N . TYR A 1 119 ? -1.830 -8.402 -4.597 1.00 87.94 119 TYR A N 1
ATOM 887 C CA . TYR A 1 119 ? -1.521 -7.202 -3.824 1.00 87.94 119 TYR A CA 1
ATOM 888 C C . TYR A 1 119 ? -0.759 -7.575 -2.545 1.00 87.94 119 TYR A C 1
ATOM 890 O O . TYR A 1 119 ? -0.712 -8.753 -2.166 1.00 87.94 119 TYR A O 1
ATOM 898 N N . GLY A 1 120 ? -0.186 -6.579 -1.865 1.00 92.19 120 GLY A N 1
ATOM 899 C CA . GLY A 1 120 ? 0.353 -6.753 -0.516 1.00 92.19 120 GLY A CA 1
ATOM 900 C C . GLY A 1 120 ? -0.746 -7.189 0.458 1.00 92.19 120 GLY A C 1
ATOM 901 O O . GLY A 1 120 ? -1.835 -6.623 0.437 1.00 92.19 120 GLY A O 1
ATOM 902 N N . LEU A 1 121 ? -0.477 -8.210 1.277 1.00 95.88 121 LEU A N 1
ATOM 903 C CA . LEU A 1 121 ? -1.472 -8.812 2.173 1.00 95.88 121 LEU A CA 1
ATOM 904 C C . LEU A 1 121 ? -1.193 -8.505 3.636 1.00 95.88 121 LEU A C 1
ATOM 906 O O . LEU A 1 121 ? -2.067 -8.018 4.340 1.00 95.88 121 LEU A O 1
ATOM 910 N N . MET A 1 122 ? 0.008 -8.826 4.115 1.00 98.00 122 MET A N 1
ATOM 911 C CA . MET A 1 122 ? 0.389 -8.578 5.503 1.00 98.00 122 MET A CA 1
ATOM 912 C C . MET A 1 122 ? 1.898 -8.621 5.690 1.00 98.00 122 MET A C 1
ATOM 914 O O . MET A 1 122 ? 2.586 -9.268 4.903 1.00 98.00 122 MET A O 1
ATOM 918 N N . ASN A 1 123 ? 2.416 -8.000 6.746 1.00 98.69 123 ASN A N 1
ATOM 919 C CA . ASN A 1 123 ? 3.823 -8.089 7.121 1.00 98.69 123 ASN A CA 1
ATOM 920 C C . ASN A 1 123 ? 4.048 -8.800 8.460 1.00 98.69 123 ASN A C 1
ATOM 922 O O . ASN A 1 123 ? 3.119 -9.140 9.192 1.00 98.69 123 ASN A O 1
ATOM 926 N N . GLU A 1 124 ? 5.317 -9.030 8.784 1.00 98.50 124 GLU A N 1
ATOM 927 C CA . GLU A 1 124 ? 5.748 -9.683 10.026 1.00 98.50 124 GLU A CA 1
ATOM 928 C C . GLU A 1 124 ? 5.438 -8.884 11.300 1.00 98.50 124 GLU A C 1
ATOM 930 O O . GLU A 1 124 ? 5.504 -9.439 12.396 1.00 98.50 124 GLU A O 1
ATOM 935 N N . ALA A 1 125 ? 5.090 -7.601 11.174 1.00 98.12 125 ALA A N 1
ATOM 936 C CA . ALA A 1 125 ? 4.661 -6.761 12.287 1.00 98.12 125 ALA A CA 1
ATOM 937 C C . ALA A 1 125 ? 3.150 -6.857 12.571 1.00 98.12 125 ALA A C 1
ATOM 939 O O . ALA A 1 125 ? 2.683 -6.260 13.538 1.00 98.12 125 ALA A O 1
ATOM 940 N N . GLY A 1 126 ? 2.390 -7.606 11.764 1.00 97.75 126 GLY A N 1
ATOM 941 C CA . GLY A 1 126 ? 0.938 -7.737 11.908 1.00 97.75 126 GLY A CA 1
ATOM 942 C C . GLY A 1 126 ? 0.130 -6.645 11.201 1.00 97.75 126 GLY A C 1
ATOM 943 O O . GLY A 1 126 ? -1.088 -6.616 11.347 1.00 97.75 126 GLY A O 1
ATOM 944 N N . LEU A 1 127 ? 0.773 -5.781 10.408 1.00 98.62 127 LEU A N 1
ATOM 945 C CA . LEU A 1 127 ? 0.080 -4.858 9.511 1.00 98.62 127 LEU A CA 1
ATOM 946 C C . LEU A 1 127 ? -0.483 -5.647 8.327 1.00 98.62 127 LEU A C 1
ATOM 948 O O . LEU A 1 127 ? 0.261 -6.372 7.669 1.00 98.62 127 LEU A O 1
ATOM 952 N N . CYS A 1 128 ? -1.773 -5.494 8.050 1.00 97.75 128 CYS A N 1
ATOM 953 C CA . CYS A 1 128 ? -2.526 -6.227 7.038 1.00 97.75 128 CYS A CA 1
ATOM 954 C C . CYS A 1 128 ? -3.280 -5.269 6.111 1.00 97.75 128 CYS A C 1
ATOM 956 O O . CYS A 1 128 ? -3.681 -4.174 6.512 1.00 97.75 128 CYS A O 1
ATOM 958 N N . MET A 1 129 ? -3.491 -5.695 4.868 1.00 98.06 129 MET A N 1
ATOM 959 C CA . MET A 1 129 ? -4.138 -4.912 3.824 1.00 98.06 129 MET A CA 1
ATOM 960 C C . MET A 1 129 ? -5.122 -5.754 3.008 1.00 98.06 129 MET A C 1
ATOM 962 O O . MET A 1 129 ? -4.910 -6.936 2.746 1.00 98.06 129 MET A O 1
ATOM 966 N N . GLY A 1 130 ? -6.198 -5.103 2.587 1.00 96.75 130 GLY A N 1
ATOM 967 C CA . GLY A 1 130 ? -7.111 -5.558 1.544 1.00 96.75 130 GLY A CA 1
ATOM 968 C C . GLY A 1 130 ? -7.285 -4.433 0.531 1.00 96.75 130 GLY A C 1
ATOM 969 O O . GLY A 1 130 ? -7.070 -3.274 0.874 1.00 96.75 130 GLY A O 1
ATOM 970 N N . GLU A 1 131 ? -7.648 -4.765 -0.701 1.00 95.06 131 GLU A N 1
ATOM 971 C CA . GLU A 1 131 ? -7.770 -3.807 -1.802 1.00 95.06 131 GLU A CA 1
ATOM 972 C C . GLU A 1 131 ? -9.124 -3.951 -2.508 1.00 95.06 131 GLU A C 1
ATOM 974 O O . GLU A 1 131 ? -9.728 -5.031 -2.496 1.00 95.06 131 GLU A O 1
ATOM 979 N N . SER A 1 132 ? -9.614 -2.837 -3.055 1.00 94.81 132 SER A N 1
ATOM 980 C CA . SER A 1 132 ? -10.691 -2.807 -4.038 1.00 94.81 132 SER A CA 1
ATOM 981 C C . SER A 1 132 ? -10.541 -1.610 -4.982 1.00 94.81 132 SER A C 1
ATOM 983 O O . SER A 1 132 ? -10.620 -0.460 -4.535 1.00 94.81 132 SER A O 1
ATOM 985 N N . SER A 1 133 ? -10.477 -1.874 -6.288 1.00 93.50 133 SER A N 1
ATOM 986 C CA . SER A 1 133 ? -10.560 -0.843 -7.331 1.00 93.50 133 SER A CA 1
ATOM 987 C C . SER A 1 133 ? -11.846 -0.052 -7.238 1.00 93.50 133 SER A C 1
ATOM 989 O O . SER A 1 133 ? -12.910 -0.626 -7.026 1.00 93.50 133 SER A O 1
ATOM 991 N N . CYS A 1 134 ? -11.756 1.266 -7.373 1.00 94.56 134 CYS A N 1
ATOM 992 C CA . CYS A 1 134 ? -12.857 2.194 -7.173 1.00 94.56 134 CYS A CA 1
ATOM 993 C C . CYS A 1 134 ? -13.010 3.154 -8.345 1.00 94.56 134 CYS A C 1
ATOM 995 O O . CYS A 1 134 ? -12.040 3.615 -8.946 1.00 94.56 134 CYS A O 1
ATOM 997 N N . SER A 1 135 ? -14.252 3.560 -8.600 1.00 92.44 135 SER A N 1
ATOM 998 C CA . SER A 1 135 ? -14.484 4.551 -9.642 1.00 92.44 135 SER A CA 1
ATOM 999 C C . SER A 1 135 ? -13.856 5.910 -9.302 1.00 92.44 135 SER A C 1
ATOM 1001 O O . SER A 1 135 ? -14.065 6.451 -8.212 1.00 92.44 135 SER A O 1
ATOM 1003 N N . GLY A 1 136 ? -13.135 6.492 -10.259 1.00 90.81 136 GLY A N 1
ATOM 1004 C CA . GLY A 1 136 ? -12.426 7.763 -10.143 1.00 90.81 136 GLY A CA 1
ATOM 1005 C C . GLY A 1 136 ? -12.599 8.628 -11.391 1.00 90.81 136 GLY A C 1
ATOM 1006 O O . GLY A 1 136 ? -12.631 8.144 -12.516 1.00 90.81 136 GLY A O 1
ATOM 1007 N N . ARG A 1 137 ? -12.731 9.947 -11.207 1.00 90.94 137 ARG A N 1
ATOM 1008 C CA . ARG A 1 137 ? -12.837 10.890 -12.339 1.00 90.94 137 ARG A CA 1
ATOM 1009 C C . ARG A 1 137 ? -11.474 11.339 -12.863 1.00 90.94 137 ARG A C 1
ATOM 1011 O O . ARG A 1 137 ? -11.355 11.678 -14.037 1.00 90.94 137 ARG A O 1
ATOM 1018 N N . LEU A 1 138 ? -10.496 11.431 -11.969 1.00 94.44 138 LEU A N 1
ATOM 1019 C CA . LEU A 1 138 ? -9.126 11.803 -12.292 1.00 94.44 138 LEU A CA 1
ATOM 1020 C C . LEU A 1 138 ? -8.314 10.521 -12.420 1.00 94.44 138 LEU A C 1
ATOM 1022 O O . LEU A 1 138 ? -8.416 9.641 -11.567 1.00 94.44 138 LEU A O 1
ATOM 1026 N N . ALA A 1 139 ? -7.533 10.438 -13.487 1.00 94.94 139 ALA A N 1
ATOM 1027 C CA . ALA A 1 139 ? -6.681 9.306 -13.797 1.00 94.94 139 ALA A CA 1
ATOM 1028 C C . ALA A 1 139 ? -5.320 9.821 -14.264 1.00 94.94 139 ALA A C 1
ATOM 1030 O O . ALA A 1 139 ? -5.212 10.911 -14.834 1.00 94.94 139 ALA A O 1
ATOM 1031 N N . SER A 1 140 ? -4.296 9.005 -14.055 1.00 96.25 140 SER A N 1
ATOM 1032 C CA . SER A 1 140 ? -2.969 9.203 -14.624 1.00 96.25 140 SER A CA 1
ATOM 1033 C C . SER A 1 140 ? -2.543 7.935 -15.357 1.00 96.25 140 SER A C 1
ATOM 1035 O O . SER A 1 140 ? -3.254 6.933 -15.365 1.00 96.25 140 SER A O 1
ATOM 1037 N N . VAL A 1 141 ? -1.384 7.996 -15.996 1.00 96.56 141 VAL A N 1
ATOM 1038 C CA . VAL A 1 141 ? -0.738 6.858 -16.646 1.00 96.56 141 VAL A CA 1
ATOM 1039 C C . VAL A 1 141 ? 0.646 6.638 -16.033 1.00 96.56 141 VAL A C 1
ATOM 1041 O O . VAL A 1 141 ? 1.222 7.578 -15.479 1.00 96.56 141 VAL A O 1
ATOM 1044 N N . PRO A 1 142 ? 1.213 5.431 -16.151 1.00 97.38 142 PRO A N 1
ATOM 1045 C CA . PRO A 1 142 ? 2.575 5.142 -15.722 1.00 97.38 142 PRO A CA 1
ATOM 1046 C C . PRO A 1 142 ? 3.632 6.084 -16.323 1.00 97.38 142 PRO A C 1
ATOM 1048 O O . PRO A 1 142 ? 3.564 6.467 -17.496 1.00 97.38 142 PRO A O 1
ATOM 1051 N N . VAL A 1 143 ? 4.677 6.385 -15.550 1.00 96.75 143 VAL A N 1
ATOM 1052 C CA . VAL A 1 143 ? 5.789 7.253 -15.982 1.00 96.75 143 VAL A CA 1
ATOM 1053 C C . VAL A 1 143 ? 6.579 6.707 -17.187 1.00 96.75 143 VAL A C 1
ATOM 1055 O O . VAL A 1 143 ? 7.201 7.469 -17.928 1.00 96.75 143 VAL A O 1
ATOM 1058 N N . ASP A 1 144 ? 6.547 5.390 -17.420 1.00 95.81 144 ASP A N 1
ATOM 1059 C CA . ASP A 1 144 ? 7.186 4.757 -18.581 1.00 95.81 144 ASP A CA 1
ATOM 1060 C C . ASP A 1 144 ? 6.371 4.898 -19.880 1.00 95.81 144 ASP A C 1
ATOM 1062 O O . ASP A 1 144 ? 6.909 4.685 -20.967 1.00 95.81 144 ASP A O 1
ATOM 1066 N N . GLU A 1 145 ? 5.102 5.303 -19.784 1.00 95.69 145 GLU A N 1
ATOM 1067 C CA . GLU A 1 145 ? 4.251 5.660 -20.926 1.00 95.69 145 GLU A CA 1
ATOM 1068 C C . GLU A 1 145 ? 4.262 7.165 -21.197 1.00 95.69 145 GLU A C 1
ATOM 1070 O O . GLU A 1 145 ? 4.228 7.598 -22.352 1.00 95.69 145 GLU A O 1
ATOM 1075 N N . ASN A 1 146 ? 4.330 7.974 -20.138 1.00 94.38 146 ASN A N 1
ATOM 1076 C CA . ASN A 1 146 ? 4.372 9.426 -20.222 1.00 94.38 146 ASN A CA 1
ATOM 1077 C C . ASN A 1 146 ? 5.370 9.990 -19.198 1.00 94.38 146 ASN A C 1
ATOM 1079 O O . ASN A 1 146 ? 5.184 9.767 -18.008 1.00 94.38 146 ASN A O 1
ATOM 1083 N N . PRO A 1 147 ? 6.358 10.814 -19.597 1.00 90.94 147 PRO A N 1
ATOM 1084 C CA . PRO A 1 147 ? 7.287 11.450 -18.655 1.00 90.94 147 PRO A CA 1
ATOM 1085 C C . PRO A 1 147 ? 6.627 12.347 -17.592 1.00 90.94 147 PRO A C 1
ATOM 1087 O O . PRO A 1 147 ? 7.268 12.704 -16.609 1.00 90.94 147 PRO A O 1
ATOM 1090 N N . ASN A 1 148 ? 5.374 12.758 -17.809 1.00 92.19 148 ASN A N 1
ATOM 1091 C CA . ASN A 1 148 ? 4.547 13.489 -16.847 1.00 92.19 148 ASN A CA 1
ATOM 1092 C C . ASN A 1 148 ? 3.539 12.586 -16.111 1.00 92.19 148 ASN A C 1
ATOM 1094 O O . ASN A 1 148 ? 2.620 13.114 -15.495 1.00 92.19 148 ASN A O 1
ATOM 1098 N N . GLY A 1 149 ? 3.662 11.267 -16.244 1.00 95.62 149 GLY A N 1
ATOM 1099 C CA . GLY A 1 149 ? 2.834 10.281 -15.564 1.00 95.62 149 GLY A CA 1
ATOM 1100 C C . GLY A 1 149 ? 3.274 10.028 -14.123 1.00 95.62 149 GLY A C 1
ATOM 1101 O O . GLY A 1 149 ? 4.196 10.662 -13.607 1.00 95.62 149 GLY A O 1
ATOM 1102 N N . ALA A 1 150 ? 2.612 9.065 -13.499 1.00 97.94 150 ALA A N 1
ATOM 1103 C CA . ALA A 1 150 ? 2.800 8.677 -12.111 1.00 97.94 150 ALA A CA 1
ATOM 1104 C C . ALA A 1 150 ? 3.694 7.435 -11.968 1.00 97.94 150 ALA A C 1
ATOM 1106 O O . ALA A 1 150 ? 3.737 6.556 -12.834 1.00 97.94 150 ALA A O 1
ATOM 1107 N N . LEU A 1 151 ? 4.408 7.347 -10.848 1.00 98.31 151 LEU A N 1
ATOM 1108 C CA . LEU A 1 151 ? 5.281 6.217 -10.541 1.00 98.31 151 LEU A CA 1
ATOM 1109 C C . LEU A 1 151 ? 4.521 5.052 -9.902 1.00 98.31 151 LEU A C 1
ATOM 1111 O O . LEU A 1 151 ? 4.850 3.892 -10.156 1.00 98.31 151 LEU A O 1
ATOM 1115 N N . PHE A 1 152 ? 3.522 5.349 -9.073 1.00 98.38 152 PHE A N 1
ATOM 1116 C CA . PHE A 1 152 ? 2.876 4.349 -8.238 1.00 98.38 152 PHE A CA 1
ATOM 1117 C C . PHE A 1 152 ? 1.503 3.929 -8.740 1.00 98.38 152 PHE A C 1
ATOM 1119 O O . PHE A 1 152 ? 0.646 4.759 -9.016 1.00 98.38 152 PHE A O 1
ATOM 1126 N N . TRP A 1 153 ? 1.283 2.620 -8.723 1.00 96.50 153 TRP A N 1
ATOM 1127 C CA . TRP A 1 153 ? -0.043 2.027 -8.595 1.00 96.50 153 TRP A CA 1
ATOM 1128 C C . TRP A 1 153 ? -0.199 1.460 -7.180 1.00 96.50 153 TRP A C 1
ATOM 1130 O O . TRP A 1 153 ? 0.778 1.344 -6.427 1.00 96.50 153 TRP A O 1
ATOM 1140 N N . VAL A 1 154 ? -1.422 1.072 -6.823 1.00 95.75 154 VAL A N 1
ATOM 1141 C CA . VAL A 1 154 ? -1.776 0.674 -5.454 1.00 95.75 154 VAL A CA 1
ATOM 1142 C C . VAL A 1 154 ? -0.928 -0.469 -4.888 1.00 95.75 154 VAL A C 1
ATOM 1144 O O . VAL A 1 154 ? -0.498 -0.398 -3.738 1.00 95.75 154 VAL A O 1
ATOM 1147 N N . GLY A 1 155 ? -0.615 -1.498 -5.679 1.00 94.94 155 GLY A N 1
ATOM 1148 C CA . GLY A 1 155 ? 0.113 -2.666 -5.181 1.00 94.94 155 GLY A CA 1
ATOM 1149 C C . GLY A 1 155 ? 1.559 -2.364 -4.788 1.00 94.94 155 GLY A C 1
ATOM 1150 O O . GLY A 1 155 ? 2.044 -2.893 -3.786 1.00 94.94 155 GLY A O 1
ATOM 1151 N N . GLU A 1 156 ? 2.246 -1.476 -5.511 1.00 96.50 156 GLU A N 1
ATOM 1152 C CA . GLU A 1 156 ? 3.596 -1.053 -5.124 1.00 96.50 156 GLU A CA 1
ATOM 1153 C C . GLU A 1 156 ? 3.580 -0.092 -3.927 1.00 96.50 156 GLU A C 1
ATOM 1155 O O . GLU A 1 156 ? 4.473 -0.196 -3.089 1.00 96.50 156 GLU A O 1
ATOM 1160 N N . LEU A 1 157 ? 2.559 0.766 -3.774 1.00 97.69 157 LEU A N 1
ATOM 1161 C CA . LEU A 1 157 ? 2.387 1.568 -2.549 1.00 97.69 157 LEU A CA 1
ATOM 1162 C C . LEU A 1 157 ? 2.191 0.676 -1.323 1.00 97.69 157 LEU A C 1
ATOM 1164 O O . LEU A 1 157 ? 2.900 0.836 -0.329 1.00 97.69 157 LEU A O 1
ATOM 1168 N N . ALA A 1 158 ? 1.284 -0.298 -1.427 1.00 97.75 158 ALA A N 1
ATOM 1169 C CA . ALA A 1 158 ? 1.033 -1.281 -0.380 1.00 97.75 158 ALA A CA 1
ATOM 1170 C C . ALA A 1 158 ? 2.313 -2.052 -0.026 1.00 97.75 158 ALA A C 1
ATOM 1172 O O . ALA A 1 158 ? 2.651 -2.192 1.146 1.00 97.75 158 ALA A O 1
ATOM 1173 N N . SER A 1 159 ? 3.073 -2.490 -1.034 1.00 97.44 159 SER A N 1
ATOM 1174 C CA . SER A 1 159 ? 4.338 -3.209 -0.833 1.00 97.44 159 SER A CA 1
ATOM 1175 C C . SER A 1 159 ? 5.366 -2.369 -0.067 1.00 97.44 159 SER A C 1
ATOM 1177 O O . SER A 1 159 ? 5.973 -2.857 0.882 1.00 97.44 159 SER A O 1
ATOM 1179 N N . VAL A 1 160 ? 5.545 -1.094 -0.431 1.00 98.31 160 VAL A N 1
ATOM 1180 C CA . VAL A 1 160 ? 6.478 -0.193 0.270 1.00 98.31 160 VAL A CA 1
ATOM 1181 C C . VAL A 1 160 ? 6.030 0.058 1.710 1.00 98.31 160 VAL A C 1
ATOM 1183 O O . VAL A 1 160 ? 6.851 0.023 2.624 1.00 98.31 160 VAL A O 1
ATOM 1186 N N . ALA A 1 161 ? 4.736 0.276 1.937 1.00 98.62 161 ALA A N 1
ATOM 1187 C CA . ALA A 1 161 ? 4.209 0.458 3.283 1.00 98.62 161 ALA A CA 1
ATOM 1188 C C . ALA A 1 161 ? 4.382 -0.805 4.144 1.00 98.62 161 ALA A C 1
ATOM 1190 O O . ALA A 1 161 ? 4.813 -0.705 5.288 1.00 98.62 161 ALA A O 1
ATOM 1191 N N . LEU A 1 162 ? 4.151 -2.000 3.593 1.00 98.75 162 LEU A N 1
ATOM 1192 C CA . LEU A 1 162 ? 4.399 -3.264 4.297 1.00 98.75 162 LEU A CA 1
ATOM 1193 C C . LEU A 1 162 ? 5.886 -3.489 4.612 1.00 98.75 162 LEU A C 1
ATOM 1195 O O . LEU A 1 162 ? 6.194 -4.088 5.640 1.00 98.75 162 LEU A O 1
ATOM 1199 N N . GLU A 1 163 ? 6.805 -2.994 3.782 1.00 98.38 163 GLU A N 1
ATOM 1200 C CA . GLU A 1 163 ? 8.247 -3.035 4.057 1.00 98.38 163 GLU A CA 1
ATOM 1201 C C . GLU A 1 163 ? 8.654 -2.098 5.208 1.00 98.38 163 GLU A C 1
ATOM 1203 O O . GLU A 1 163 ? 9.573 -2.418 5.966 1.00 98.38 163 GLU A O 1
ATOM 1208 N N . LEU A 1 164 ? 8.000 -0.942 5.345 1.00 98.44 164 LE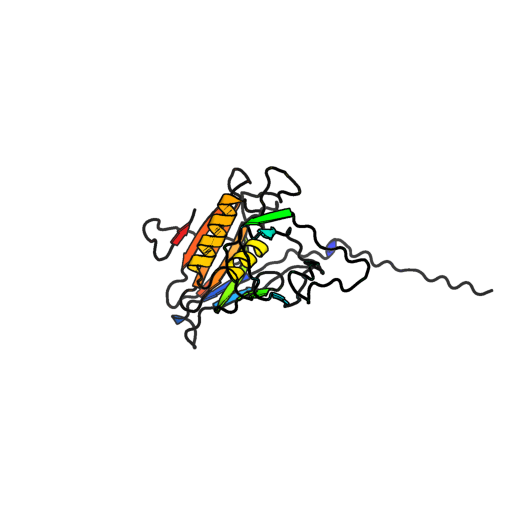U A N 1
ATOM 1209 C CA . LEU A 1 164 ? 8.463 0.150 6.211 1.00 98.44 164 LEU A CA 1
ATOM 1210 C C . LEU A 1 164 ? 7.685 0.312 7.520 1.00 98.44 164 LEU A C 1
ATOM 1212 O O . LEU A 1 164 ? 8.226 0.857 8.483 1.00 98.44 164 LEU A O 1
ATOM 1216 N N . CYS A 1 165 ? 6.431 -0.125 7.567 1.00 98.62 165 CYS A N 1
ATOM 1217 C CA . CYS A 1 165 ? 5.486 0.274 8.606 1.00 98.62 165 CYS A CA 1
ATOM 1218 C C . CYS A 1 165 ? 5.042 -0.904 9.471 1.00 98.62 165 CYS A C 1
ATOM 1220 O O . CYS A 1 165 ? 4.894 -2.027 9.001 1.00 98.62 165 CYS A O 1
ATOM 1222 N N . SER A 1 166 ? 4.764 -0.631 10.743 1.00 98.38 166 SER A N 1
ATOM 1223 C CA . SER A 1 166 ? 4.181 -1.597 11.685 1.00 98.38 166 SER A CA 1
ATOM 1224 C C . SER A 1 166 ? 2.778 -1.215 12.152 1.00 98.38 166 SER A C 1
ATOM 1226 O O . SER A 1 166 ? 2.154 -1.986 12.872 1.00 98.38 166 SER A O 1
ATOM 1228 N N . THR A 1 167 ? 2.280 -0.041 11.749 1.00 98.69 167 THR A N 1
ATOM 1229 C CA . THR A 1 167 ? 0.953 0.462 12.127 1.00 98.69 167 THR A CA 1
ATOM 1230 C C . THR A 1 167 ? 0.174 0.941 10.909 1.00 98.69 167 THR A C 1
ATOM 1232 O O . THR A 1 167 ? 0.762 1.389 9.921 1.00 98.69 167 THR A O 1
ATOM 1235 N N . ALA A 1 168 ? -1.153 0.898 10.986 1.00 98.62 168 ALA A N 1
ATOM 1236 C CA . ALA A 1 168 ? -2.063 1.313 9.931 1.00 98.62 168 ALA A CA 1
ATOM 1237 C C . ALA A 1 168 ? -1.884 2.799 9.597 1.00 98.62 168 ALA A C 1
ATOM 1239 O O . ALA A 1 168 ? -1.768 3.154 8.426 1.00 98.62 168 ALA A O 1
ATOM 1240 N N . ARG A 1 169 ? -1.754 3.664 10.612 1.00 98.38 169 ARG A N 1
ATOM 1241 C CA . ARG A 1 169 ? -1.511 5.103 10.404 1.00 98.38 169 ARG A CA 1
ATOM 1242 C C . ARG A 1 169 ? -0.204 5.379 9.674 1.00 98.38 169 ARG A C 1
ATOM 1244 O O . ARG A 1 169 ? -0.206 6.114 8.691 1.00 98.38 169 ARG A O 1
ATOM 1251 N N . SER A 1 170 ? 0.897 4.759 10.109 1.00 98.56 170 SER A N 1
ATOM 1252 C CA . SER A 1 170 ? 2.197 4.968 9.455 1.00 98.56 170 SER A CA 1
ATOM 1253 C C . SER A 1 170 ? 2.199 4.445 8.017 1.00 98.56 170 SER A C 1
ATOM 1255 O O . SER A 1 170 ? 2.809 5.064 7.144 1.00 98.56 170 SER A O 1
ATOM 1257 N N . ALA A 1 171 ? 1.467 3.360 7.747 1.00 98.81 171 ALA A N 1
ATOM 1258 C CA . ALA A 1 171 ? 1.262 2.849 6.398 1.00 98.81 171 ALA A CA 1
ATOM 1259 C C . ALA A 1 171 ? 0.481 3.841 5.524 1.00 98.81 171 ALA A C 1
ATOM 1261 O O . ALA A 1 171 ? 0.920 4.143 4.417 1.00 98.81 171 ALA A O 1
ATOM 1262 N N . ILE A 1 172 ? -0.628 4.392 6.026 1.00 98.88 172 ILE A N 1
ATOM 1263 C CA . ILE A 1 172 ? -1.448 5.389 5.318 1.00 98.88 172 ILE A CA 1
ATOM 1264 C C . ILE A 1 172 ? -0.639 6.655 5.018 1.00 98.88 172 ILE A C 1
ATOM 1266 O O . ILE A 1 172 ? -0.620 7.102 3.875 1.00 98.88 172 ILE A O 1
ATOM 1270 N N . GLU A 1 173 ? 0.085 7.194 6.002 1.00 98.75 173 GLU A N 1
ATOM 1271 C CA . GLU A 1 173 ? 0.969 8.358 5.816 1.00 98.75 173 GLU A CA 1
ATOM 1272 C C . GLU A 1 173 ? 2.061 8.084 4.785 1.00 98.75 173 GLU A C 1
ATOM 1274 O O . GLU A 1 173 ? 2.344 8.925 3.932 1.00 98.75 173 GLU A O 1
ATOM 1279 N N . THR A 1 174 ? 2.668 6.897 4.837 1.00 98.75 174 THR A N 1
ATOM 1280 C CA . THR A 1 174 ? 3.717 6.505 3.893 1.00 98.75 174 THR A CA 1
ATOM 1281 C C . THR A 1 174 ? 3.168 6.398 2.475 1.00 98.75 174 THR A C 1
ATOM 1283 O O . THR A 1 174 ? 3.775 6.950 1.558 1.00 98.75 174 THR A O 1
ATOM 1286 N N . MET A 1 175 ? 2.023 5.734 2.288 1.00 98.81 175 MET A N 1
ATOM 1287 C CA . MET A 1 175 ? 1.385 5.608 0.976 1.00 98.81 175 MET A CA 1
ATOM 1288 C C . MET A 1 175 ? 0.948 6.969 0.432 1.00 98.81 175 MET A C 1
ATOM 1290 O O . MET A 1 175 ? 1.271 7.292 -0.708 1.00 98.81 175 MET A O 1
ATOM 1294 N N . GLY A 1 176 ? 0.276 7.782 1.253 1.00 98.75 176 GLY A N 1
ATOM 1295 C CA . GLY A 1 176 ? -0.181 9.120 0.881 1.00 98.75 176 GLY A CA 1
ATOM 1296 C C . GLY A 1 176 ? 0.970 10.028 0.455 1.00 98.75 176 GLY A C 1
ATOM 1297 O O . GLY A 1 176 ? 0.967 10.544 -0.660 1.00 98.75 176 GLY A O 1
ATOM 1298 N N . ARG A 1 177 ? 2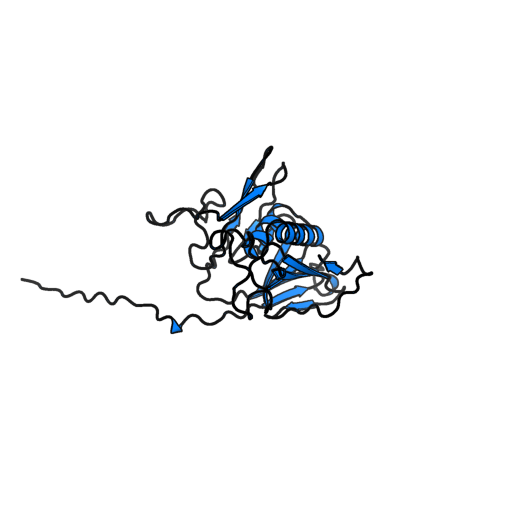.020 10.133 1.281 1.00 98.69 177 ARG A N 1
ATOM 1299 C CA . ARG A 1 177 ? 3.207 10.946 0.974 1.00 98.69 177 ARG A CA 1
ATOM 1300 C C . ARG A 1 177 ? 3.899 10.501 -0.316 1.00 98.69 177 ARG A C 1
ATOM 1302 O O . ARG A 1 177 ? 4.267 11.342 -1.128 1.00 98.69 177 ARG A O 1
ATOM 1309 N N . LEU A 1 178 ? 4.107 9.195 -0.510 1.00 98.75 178 LEU A N 1
ATOM 1310 C CA . LEU A 1 178 ? 4.758 8.679 -1.722 1.00 98.75 178 LEU A CA 1
ATOM 1311 C C . LEU A 1 178 ? 3.922 8.944 -2.976 1.00 98.75 178 LEU A C 1
ATOM 1313 O O . LEU A 1 178 ? 4.480 9.248 -4.028 1.00 98.75 178 LEU A O 1
ATOM 1317 N N . ALA A 1 179 ? 2.600 8.841 -2.863 1.00 98.56 179 ALA A N 1
ATOM 1318 C CA . ALA A 1 179 ? 1.689 9.115 -3.960 1.00 98.56 179 ALA A CA 1
ATOM 1319 C C . ALA A 1 179 ? 1.593 10.611 -4.299 1.00 98.56 179 ALA A C 1
ATOM 1321 O O . ALA A 1 179 ? 1.517 10.964 -5.472 1.00 98.56 179 ALA A O 1
ATOM 1322 N N . GLU A 1 180 ? 1.643 11.499 -3.306 1.00 98.62 180 GLU A N 1
ATOM 1323 C CA . GLU A 1 180 ? 1.754 12.945 -3.530 1.00 98.62 180 GLU A CA 1
ATOM 1324 C C . GLU A 1 180 ? 3.084 13.319 -4.198 1.00 98.62 180 GLU A C 1
ATOM 1326 O O . GLU A 1 180 ? 3.111 14.135 -5.116 1.00 98.62 180 GLU A O 1
ATOM 1331 N N . GLU A 1 181 ? 4.188 12.713 -3.752 1.00 98.00 181 GLU A N 1
ATOM 1332 C CA . GLU A 1 181 ? 5.542 13.036 -4.215 1.00 98.00 181 GLU A CA 1
ATOM 1333 C C . GLU A 1 181 ? 5.846 12.487 -5.616 1.00 98.00 181 GLU A C 1
ATOM 1335 O O . GLU A 1 181 ? 6.538 13.133 -6.409 1.00 98.00 181 GLU A O 1
ATOM 1340 N N . HIS A 1 182 ? 5.358 11.285 -5.922 1.00 98.25 182 HIS A N 1
ATOM 1341 C CA . HIS A 1 182 ? 5.723 10.549 -7.135 1.00 98.25 182 HIS A CA 1
ATOM 1342 C C . HIS A 1 182 ? 4.535 10.206 -8.042 1.00 98.25 182 HIS A C 1
ATOM 1344 O O . HIS A 1 182 ? 4.721 9.572 -9.084 1.00 98.25 182 HIS A O 1
ATOM 1350 N N . GLY A 1 183 ? 3.330 10.622 -7.665 1.00 98.12 183 GLY A N 1
ATOM 1351 C CA . GLY A 1 183 ? 2.105 10.413 -8.420 1.00 98.12 183 GLY A CA 1
ATOM 1352 C C . GLY A 1 183 ? 1.486 9.041 -8.214 1.00 98.12 183 GLY A C 1
ATOM 1353 O O . GLY A 1 183 ? 2.177 8.046 -7.975 1.00 98.12 183 GLY A O 1
ATOM 1354 N N . PHE A 1 184 ? 0.168 8.993 -8.398 1.00 98.31 184 PHE A N 1
ATOM 1355 C CA . PHE A 1 184 ? -0.620 7.767 -8.416 1.00 98.31 184 PHE A CA 1
ATOM 1356 C C . PHE A 1 184 ? -1.328 7.566 -9.762 1.00 98.31 184 PHE A C 1
ATOM 1358 O O . PHE A 1 184 ? -1.892 8.508 -10.319 1.00 98.31 184 PHE A O 1
ATOM 1365 N N . TYR A 1 185 ? -1.338 6.332 -10.265 1.00 97.12 185 TYR A N 1
ATOM 1366 C CA . TYR A 1 185 ? -2.180 5.905 -11.378 1.00 97.12 185 TYR A CA 1
ATOM 1367 C C . TYR A 1 185 ? -2.995 4.658 -11.005 1.00 97.12 185 TYR A C 1
ATOM 1369 O O . TYR A 1 185 ? -2.458 3.679 -10.484 1.00 97.12 185 TYR A O 1
ATOM 1377 N N . GLY A 1 186 ? -4.296 4.708 -11.300 1.00 91.88 186 GLY A N 1
ATOM 1378 C CA . GLY A 1 186 ? -5.143 3.531 -11.495 1.00 91.88 186 GLY A CA 1
ATOM 1379 C C . GLY A 1 186 ? -5.210 3.184 -12.983 1.00 91.88 186 GLY A C 1
ATOM 1380 O O . GLY A 1 186 ? -4.257 3.432 -13.729 1.00 91.88 186 GLY A O 1
ATOM 1381 N N . THR A 1 187 ? -6.343 2.667 -13.452 1.00 86.88 187 THR A N 1
ATOM 1382 C CA . THR A 1 187 ? -6.587 2.573 -14.898 1.00 86.88 187 THR A CA 1
ATOM 1383 C C . THR A 1 187 ? -7.028 3.926 -15.472 1.00 86.88 187 THR A C 1
ATOM 1385 O O . THR A 1 187 ? -7.266 4.895 -14.750 1.00 86.88 187 THR A O 1
ATOM 1388 N N . THR A 1 188 ? -7.112 4.024 -16.801 1.00 85.06 188 THR A N 1
ATOM 1389 C CA . THR A 1 188 ? -7.682 5.216 -17.458 1.00 85.06 188 THR A CA 1
ATOM 1390 C C . THR A 1 188 ? -9.200 5.134 -17.628 1.00 85.06 188 THR A C 1
ATOM 1392 O O . THR A 1 188 ? -9.818 6.119 -18.032 1.00 85.06 188 THR A O 1
ATOM 1395 N N . GLU A 1 189 ? -9.801 3.992 -17.283 1.00 85.81 189 GLU A N 1
ATOM 1396 C CA . GLU A 1 189 ? -11.247 3.796 -17.277 1.00 85.81 189 GLU A CA 1
ATOM 1397 C C . GLU A 1 189 ? -11.822 4.320 -15.960 1.00 85.81 189 GLU A C 1
ATOM 1399 O O . GLU A 1 189 ? -11.270 4.098 -14.880 1.00 85.81 189 GLU A O 1
ATOM 1404 N N . VAL A 1 190 ? -12.946 5.034 -16.035 1.00 84.25 190 VAL A N 1
ATOM 1405 C CA . VAL A 1 190 ? -13.532 5.728 -14.875 1.00 84.25 190 VAL A CA 1
ATOM 1406 C C . VAL A 1 190 ? -13.872 4.756 -13.752 1.00 84.25 190 VAL A C 1
ATOM 1408 O O . VAL A 1 190 ? -13.828 5.132 -12.587 1.00 84.25 190 VAL A O 1
ATOM 1411 N N . GLU A 1 191 ? -14.206 3.517 -14.082 1.00 87.06 191 GLU A N 1
ATOM 1412 C CA . GLU A 1 191 ? -14.611 2.471 -13.156 1.00 87.06 191 GLU A CA 1
ATOM 1413 C C . GLU A 1 191 ? -13.473 2.006 -12.228 1.00 87.06 191 GLU A C 1
ATOM 1415 O O . GLU A 1 191 ? -13.768 1.558 -11.121 1.00 87.06 191 GLU A O 1
ATOM 1420 N N . GLU A 1 192 ? -12.208 2.177 -12.633 1.00 86.94 192 GLU A N 1
ATOM 1421 C CA . GLU A 1 192 ? -11.010 1.658 -11.942 1.00 86.94 192 GLU A CA 1
ATOM 1422 C C . GLU A 1 192 ? -9.857 2.691 -11.878 1.00 86.94 192 GLU A C 1
ATOM 1424 O O . GLU A 1 192 ? -8.690 2.353 -11.673 1.00 86.94 192 GLU A O 1
ATOM 1429 N N . ALA A 1 193 ? -10.155 3.977 -12.078 1.00 92.62 193 ALA A N 1
ATOM 1430 C CA . ALA A 1 193 ? -9.157 5.048 -12.005 1.00 92.62 193 ALA A CA 1
ATOM 1431 C C . ALA A 1 193 ? -8.704 5.379 -10.570 1.00 92.62 193 ALA A C 1
ATOM 1433 O O . ALA A 1 193 ? -7.643 5.979 -10.373 1.00 92.62 193 ALA A O 1
ATOM 1434 N N . GLY A 1 194 ? -9.520 5.031 -9.573 1.00 95.75 194 GLY A N 1
ATOM 1435 C CA . GLY A 1 194 ? -9.220 5.174 -8.154 1.00 95.75 194 GLY A CA 1
ATOM 1436 C C . GLY A 1 194 ? -9.051 3.820 -7.475 1.00 95.75 194 GLY A C 1
ATOM 1437 O O . GLY A 1 194 ? -9.460 2.786 -7.992 1.00 95.75 194 GLY A O 1
ATOM 1438 N N . GLU A 1 195 ? -8.481 3.828 -6.278 1.00 96.38 195 GLU A N 1
ATOM 1439 C CA . GLU A 1 195 ? -8.221 2.615 -5.507 1.00 96.38 195 GLU A CA 1
ATOM 1440 C C . GLU A 1 195 ? -8.585 2.810 -4.040 1.00 96.38 195 GLU A C 1
ATOM 1442 O O . GLU A 1 195 ? -8.471 3.909 -3.483 1.00 96.38 195 GLU A O 1
ATOM 1447 N N . ALA A 1 196 ? -9.038 1.733 -3.408 1.00 97.44 196 ALA A N 1
ATOM 1448 C CA . ALA A 1 196 ? -9.285 1.687 -1.980 1.00 97.44 196 ALA A CA 1
ATOM 1449 C C . ALA A 1 196 ? -8.464 0.585 -1.324 1.00 97.44 196 ALA A C 1
ATOM 1451 O O . ALA A 1 196 ? -8.404 -0.536 -1.823 1.00 97.44 196 ALA A O 1
ATOM 1452 N N . LEU A 1 197 ? -7.904 0.881 -0.153 1.00 98.31 197 LEU A N 1
ATOM 1453 C CA . LEU A 1 197 ? -7.293 -0.110 0.716 1.00 98.31 197 LEU A CA 1
ATOM 1454 C C . LEU A 1 197 ? -7.986 -0.115 2.062 1.00 98.31 197 LEU A C 1
ATOM 1456 O O . LEU A 1 197 ? -8.181 0.921 2.692 1.00 98.31 197 LEU A O 1
ATOM 1460 N N . THR A 1 198 ? -8.298 -1.307 2.538 1.00 98.62 198 THR A N 1
ATOM 1461 C CA . THR A 1 198 ? -8.546 -1.533 3.955 1.00 98.62 198 THR A CA 1
ATOM 1462 C C . THR A 1 198 ? -7.212 -1.830 4.612 1.00 98.62 198 THR A C 1
ATOM 1464 O O . THR A 1 198 ? -6.505 -2.717 4.142 1.00 98.62 198 THR A O 1
ATOM 1467 N N . VAL A 1 199 ? -6.860 -1.113 5.673 1.00 98.75 199 VAL A N 1
ATOM 1468 C CA . VAL A 1 199 ? -5.571 -1.248 6.362 1.00 98.75 199 VAL A CA 1
ATOM 1469 C C . VAL A 1 199 ? -5.846 -1.539 7.827 1.00 98.75 199 VAL A C 1
ATOM 1471 O O . VAL A 1 199 ? -6.591 -0.799 8.461 1.00 98.75 199 VAL A O 1
ATOM 1474 N N . ALA A 1 200 ? -5.277 -2.609 8.368 1.00 98.62 200 ALA A N 1
ATOM 1475 C CA . ALA A 1 200 ? -5.479 -2.997 9.759 1.00 98.62 200 ALA A CA 1
ATOM 1476 C C . ALA A 1 200 ? -4.159 -3.384 10.421 1.00 98.62 200 ALA A C 1
ATOM 1478 O O . ALA A 1 200 ? -3.295 -3.976 9.781 1.00 98.62 200 ALA A O 1
ATOM 1479 N N . ASP A 1 201 ? -4.011 -3.073 11.700 1.00 98.38 201 ASP A N 1
ATOM 1480 C CA . ASP A 1 201 ? -2.921 -3.558 12.545 1.00 98.38 201 ASP A CA 1
ATOM 1481 C C . ASP A 1 201 ? -3.483 -4.192 13.832 1.00 98.38 201 ASP A C 1
ATOM 1483 O O . ASP A 1 201 ? -4.642 -4.598 13.878 1.00 98.38 201 ASP A O 1
ATOM 1487 N N . GLY A 1 202 ? -2.665 -4.334 14.878 1.00 95.25 202 GLY A N 1
ATOM 1488 C CA . GLY A 1 202 ? -3.104 -4.920 16.147 1.00 95.25 202 GLY A CA 1
ATOM 1489 C C . GLY A 1 202 ? -4.090 -4.074 16.967 1.00 95.25 202 GLY A C 1
ATOM 1490 O O . GLY A 1 202 ? -4.594 -4.584 17.965 1.00 95.25 202 GLY A O 1
ATOM 1491 N N . ASP A 1 203 ? -4.344 -2.816 16.596 1.00 96.19 203 ASP A N 1
ATOM 1492 C CA . ASP A 1 203 ? -5.149 -1.858 17.371 1.00 96.19 203 ASP A CA 1
ATOM 1493 C C . ASP A 1 203 ? -6.243 -1.182 16.530 1.00 96.19 203 ASP A C 1
ATOM 1495 O O . ASP A 1 203 ? -7.364 -0.991 16.997 1.00 96.19 203 ASP A O 1
ATOM 1499 N N . GLU A 1 204 ? -5.960 -0.847 15.269 1.00 98.12 204 GLU A N 1
ATOM 1500 C CA . GLU A 1 204 ? -6.851 -0.046 14.432 1.00 98.12 204 GLU A CA 1
ATOM 1501 C C . GLU A 1 204 ? -7.149 -0.707 13.081 1.00 98.12 204 GLU A C 1
ATOM 1503 O O . GLU A 1 204 ? -6.313 -1.395 12.496 1.00 98.12 204 GLU A O 1
ATOM 1508 N N . ALA A 1 205 ? -8.342 -0.432 12.549 1.00 98.69 205 ALA A N 1
ATOM 1509 C CA . ALA A 1 205 ? -8.726 -0.729 11.173 1.00 98.69 205 ALA A CA 1
ATOM 1510 C C . ALA A 1 205 ? -9.150 0.562 10.463 1.00 98.69 205 ALA A C 1
ATOM 1512 O O . ALA A 1 205 ? -9.809 1.419 11.052 1.00 98.69 205 ALA A O 1
ATOM 1513 N N . TRP A 1 206 ? -8.791 0.692 9.191 1.00 98.81 206 TRP A N 1
ATOM 1514 C CA . TRP A 1 206 ? -8.944 1.905 8.394 1.00 98.81 206 TRP A CA 1
ATOM 1515 C C . TRP A 1 206 ? -9.407 1.588 6.976 1.00 98.81 206 TRP A C 1
ATOM 1517 O O . TRP A 1 206 ? -9.121 0.519 6.437 1.00 98.81 206 TRP A O 1
ATOM 1527 N N . VAL A 1 207 ? -10.070 2.559 6.352 1.00 98.81 207 VAL A N 1
ATOM 1528 C CA . VAL A 1 207 ? -10.287 2.628 4.902 1.00 98.81 207 VAL A CA 1
ATOM 1529 C C . VAL A 1 207 ? -9.470 3.792 4.364 1.00 98.81 207 VAL A C 1
ATOM 1531 O O . VAL A 1 207 ? -9.568 4.884 4.908 1.00 98.81 207 VAL A O 1
ATOM 1534 N N . PHE A 1 208 ? -8.699 3.576 3.304 1.00 98.75 208 PHE A N 1
ATOM 1535 C CA . PHE A 1 208 ? -7.881 4.564 2.603 1.00 98.75 208 PHE A CA 1
ATOM 1536 C C . PHE A 1 208 ? -8.310 4.611 1.135 1.00 98.75 208 PHE A C 1
ATOM 1538 O O . PHE A 1 208 ? -8.265 3.595 0.451 1.00 98.75 208 PHE A O 1
ATOM 1545 N N . HIS A 1 209 ? -8.741 5.773 0.656 1.00 98.62 209 HIS A N 1
ATOM 1546 C CA . HIS A 1 209 ? -9.070 6.041 -0.742 1.00 98.62 209 HIS A CA 1
ATOM 1547 C C . HIS A 1 209 ? -7.992 6.888 -1.387 1.00 98.62 209 HIS A C 1
ATOM 1549 O O . HIS A 1 209 ? -7.516 7.845 -0.777 1.00 98.62 209 HIS A O 1
ATOM 1555 N N . ILE A 1 210 ? -7.681 6.582 -2.640 1.00 98.44 210 ILE A N 1
ATOM 1556 C CA . ILE A 1 210 ? -6.679 7.293 -3.419 1.00 98.44 210 ILE A CA 1
ATOM 1557 C C . ILE A 1 210 ? -7.074 7.360 -4.896 1.00 98.44 210 ILE A C 1
ATOM 1559 O O . ILE A 1 210 ? -7.643 6.424 -5.453 1.00 98.44 210 ILE A O 1
ATOM 1563 N N . LEU A 1 211 ? -6.769 8.485 -5.535 1.00 97.81 211 LEU A N 1
ATOM 1564 C CA . LEU A 1 211 ? -6.823 8.671 -6.983 1.00 97.81 211 LEU A CA 1
ATOM 1565 C C . LEU A 1 211 ? -5.778 9.708 -7.416 1.00 97.81 211 LEU A C 1
ATOM 1567 O O . LEU A 1 211 ? -5.186 10.388 -6.576 1.00 97.81 211 LEU A O 1
ATOM 1571 N N . ALA A 1 212 ? -5.559 9.844 -8.724 1.00 97.62 212 ALA A N 1
ATOM 1572 C CA . ALA A 1 212 ? -4.680 10.881 -9.260 1.00 97.62 212 ALA A CA 1
ATOM 1573 C C . ALA A 1 212 ? -5.201 12.292 -8.922 1.00 97.62 212 ALA A C 1
ATOM 1575 O O . ALA A 1 212 ? -6.410 12.511 -8.801 1.00 97.62 212 ALA A O 1
ATOM 1576 N N . ASP A 1 213 ? -4.292 13.259 -8.807 1.00 96.56 213 ASP A N 1
ATOM 1577 C CA . ASP A 1 213 ? -4.659 14.675 -8.760 1.00 96.56 213 ASP A CA 1
ATOM 1578 C C . ASP A 1 213 ? -5.009 15.220 -10.162 1.00 96.56 213 ASP A C 1
ATOM 1580 O O . ASP A 1 213 ? -4.995 14.502 -11.165 1.00 96.56 213 ASP A O 1
ATOM 1584 N N . ASP A 1 214 ? -5.354 16.506 -10.255 1.00 95.12 214 ASP A N 1
ATOM 1585 C CA . ASP A 1 214 ? -5.712 17.144 -11.528 1.00 95.12 214 ASP A CA 1
ATOM 1586 C C . ASP A 1 214 ? -4.501 17.432 -12.433 1.00 95.12 214 ASP A C 1
ATOM 1588 O O . ASP A 1 214 ? -4.670 17.785 -13.604 1.00 95.12 214 ASP A O 1
ATOM 1592 N N . THR A 1 215 ? -3.282 17.243 -11.918 1.00 94.88 215 THR A N 1
ATOM 1593 C CA . THR A 1 215 ? -2.036 17.366 -12.681 1.00 94.88 215 THR A CA 1
ATOM 1594 C C . THR A 1 215 ? -1.586 16.042 -13.301 1.00 94.88 215 THR A C 1
ATOM 1596 O O . THR A 1 215 ? -0.806 16.054 -14.258 1.00 94.88 215 THR A O 1
ATOM 1599 N N . GLY A 1 216 ? -2.064 14.912 -12.766 1.00 92.69 216 GLY A N 1
ATOM 1600 C CA . GLY A 1 216 ? -1.633 13.556 -13.110 1.00 92.69 216 GLY A CA 1
ATOM 1601 C C . GLY A 1 216 ? -0.265 13.173 -12.529 1.00 92.69 216 GLY A C 1
ATOM 1602 O O . GLY A 1 216 ? 0.214 12.069 -12.787 1.00 92.69 216 GLY A O 1
ATOM 1603 N N . LYS A 1 217 ? 0.375 14.067 -11.767 1.00 95.88 217 LYS A N 1
ATOM 1604 C CA . LYS A 1 217 ? 1.723 13.878 -11.202 1.00 95.88 217 LYS A CA 1
ATOM 1605 C C . LYS A 1 217 ? 1.722 13.658 -9.698 1.00 95.88 217 LYS A C 1
ATOM 1607 O O . LYS A 1 217 ? 2.755 13.267 -9.167 1.00 95.88 217 LYS A O 1
ATOM 1612 N N . GLY A 1 218 ? 0.605 13.937 -9.038 1.00 97.19 218 GLY A N 1
ATOM 1613 C CA . GLY A 1 218 ? 0.403 13.705 -7.618 1.00 97.19 218 GLY A CA 1
ATOM 1614 C C . GLY A 1 218 ? -0.752 12.740 -7.381 1.00 97.19 218 GLY A C 1
ATOM 1615 O O . GLY A 1 218 ? -1.158 11.972 -8.260 1.00 97.19 218 GLY A O 1
ATOM 1616 N N . ALA A 1 219 ? -1.297 12.807 -6.176 1.00 98.00 219 ALA A N 1
ATOM 1617 C CA . ALA A 1 219 ? -2.467 12.053 -5.773 1.00 98.00 219 ALA A CA 1
ATOM 1618 C C . ALA A 1 219 ? -3.310 12.879 -4.806 1.00 98.00 219 ALA A C 1
ATOM 1620 O O . ALA A 1 219 ? -2.793 13.736 -4.093 1.00 98.00 219 ALA A O 1
ATOM 1621 N N . ILE A 1 220 ? -4.603 12.581 -4.766 1.00 97.75 220 ILE A N 1
ATOM 1622 C CA . ILE A 1 220 ? -5.509 13.030 -3.712 1.00 97.75 220 ILE A CA 1
ATOM 1623 C C . ILE A 1 220 ? -5.922 11.784 -2.946 1.00 97.75 220 ILE A C 1
ATOM 1625 O O . ILE A 1 220 ? -6.277 10.768 -3.551 1.00 97.75 220 ILE A O 1
ATOM 1629 N N . TRP A 1 221 ? -5.884 11.851 -1.621 1.00 98.56 221 TRP A N 1
ATOM 1630 C CA . TRP A 1 221 ? -6.245 10.713 -0.790 1.00 98.56 221 TRP A CA 1
ATOM 1631 C C . TRP A 1 221 ? -6.942 11.136 0.498 1.00 98.56 221 TRP A C 1
ATOM 1633 O O . TRP A 1 221 ? -6.787 12.251 0.997 1.00 98.56 221 TRP A O 1
ATOM 1643 N N . ALA A 1 222 ? -7.731 10.215 1.039 1.00 98.69 222 ALA A N 1
ATOM 1644 C CA . ALA A 1 222 ? -8.371 10.354 2.335 1.00 98.69 222 ALA A CA 1
ATOM 1645 C C . ALA A 1 222 ? -8.495 8.985 2.998 1.00 98.69 222 ALA A C 1
ATOM 1647 O O . ALA A 1 222 ? -8.751 7.987 2.331 1.00 98.69 222 ALA A O 1
ATOM 1648 N N . ALA A 1 223 ? -8.366 8.943 4.315 1.00 98.81 223 ALA A N 1
ATOM 1649 C CA . ALA A 1 223 ? -8.560 7.759 5.121 1.00 98.81 223 ALA A CA 1
ATOM 1650 C C . ALA A 1 223 ? -9.488 8.033 6.299 1.00 98.81 223 ALA A C 1
ATOM 1652 O O . ALA A 1 223 ? -9.493 9.130 6.862 1.00 98.81 223 ALA A O 1
ATOM 1653 N N . GLN A 1 224 ? -10.242 7.007 6.677 1.00 98.81 224 GLN A N 1
ATOM 1654 C CA . GLN A 1 224 ? -11.148 7.027 7.813 1.00 98.81 224 GLN A CA 1
ATOM 1655 C C . GLN A 1 224 ? -10.958 5.776 8.671 1.00 98.81 224 GLN A C 1
ATOM 1657 O O . GLN A 1 224 ? -10.953 4.654 8.153 1.00 98.81 224 GLN A O 1
ATOM 1662 N N . LYS A 1 225 ? -10.846 5.972 9.987 1.00 98.69 225 LYS A N 1
ATOM 1663 C CA . LYS A 1 225 ? -10.808 4.889 10.972 1.00 98.69 225 LYS A CA 1
ATOM 1664 C C . LYS A 1 225 ? -12.167 4.204 11.020 1.00 98.69 225 LYS A C 1
ATOM 1666 O O . LYS A 1 225 ? -13.202 4.870 11.096 1.00 98.69 225 LYS A O 1
ATOM 1671 N N . VAL A 1 226 ? -12.183 2.876 11.005 1.00 98.56 226 VAL A N 1
ATOM 1672 C CA . VAL A 1 226 ? -13.398 2.108 11.280 1.00 98.56 226 VAL A CA 1
ATOM 1673 C C . VAL A 1 226 ? -13.776 2.355 12.741 1.00 98.56 226 VAL A C 1
ATOM 1675 O O . VAL A 1 226 ? -12.949 2.124 13.624 1.00 98.56 226 VAL A O 1
ATOM 1678 N N . PRO A 1 227 ? -14.993 2.846 13.037 1.00 98.00 227 PRO A N 1
ATOM 1679 C CA . PRO A 1 227 ? -15.374 3.124 14.411 1.00 98.00 227 PRO A CA 1
ATOM 1680 C C . PRO A 1 227 ? -15.324 1.867 15.278 1.00 98.00 227 PRO A C 1
ATOM 1682 O O . PRO A 1 227 ? -15.640 0.765 14.825 1.00 98.00 227 PRO A O 1
ATOM 1685 N N . LYS A 1 228 ? -15.014 2.049 16.563 1.00 98.00 228 LYS A N 1
ATOM 1686 C CA . LYS A 1 228 ? -14.981 0.950 17.531 1.00 98.00 228 LYS A CA 1
ATOM 1687 C C . LYS A 1 228 ? -16.261 0.106 17.469 1.00 98.00 228 LYS A C 1
ATOM 1689 O O . LYS A 1 228 ? -17.367 0.648 17.525 1.00 98.00 228 LYS A O 1
ATOM 1694 N N . GLY A 1 229 ? -16.123 -1.214 17.384 1.00 98.19 229 GLY A N 1
ATOM 1695 C CA . GLY A 1 229 ? -17.240 -2.158 17.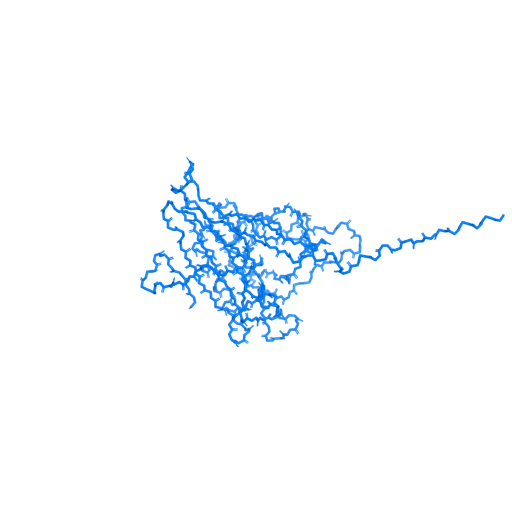321 1.00 98.19 229 GLY A CA 1
ATOM 1696 C C . GLY A 1 229 ? -17.982 -2.185 15.981 1.00 98.19 229 GLY A C 1
ATOM 1697 O O . GLY A 1 229 ? -19.075 -2.747 15.921 1.00 98.19 229 GLY A O 1
ATOM 1698 N N . HIS A 1 230 ? -17.424 -1.588 14.924 1.00 98.50 230 HIS A N 1
ATOM 1699 C CA . HIS A 1 230 ? -18.016 -1.580 13.587 1.00 98.50 230 HIS A CA 1
ATOM 1700 C C . HIS A 1 230 ? -17.195 -2.399 12.585 1.00 98.50 230 HIS A C 1
ATOM 1702 O O . HIS A 1 230 ? -16.024 -2.719 12.780 1.00 98.50 230 HIS A O 1
ATOM 1708 N N . ALA A 1 231 ? -17.850 -2.711 11.473 1.00 98.19 231 ALA A N 1
ATOM 1709 C CA . ALA A 1 231 ? -17.247 -3.255 10.271 1.00 98.19 231 ALA A CA 1
ATOM 1710 C C . ALA A 1 231 ? -17.700 -2.417 9.076 1.00 98.19 231 ALA A C 1
ATOM 1712 O O . ALA A 1 231 ? -18.779 -1.817 9.102 1.00 98.19 231 ALA A O 1
ATOM 1713 N N . THR A 1 232 ? -16.899 -2.404 8.020 1.00 98.06 232 THR A N 1
ATOM 1714 C CA . THR A 1 232 ? -17.246 -1.762 6.756 1.00 98.06 232 THR A CA 1
ATOM 1715 C C . THR A 1 232 ? -16.786 -2.606 5.578 1.00 98.06 232 THR A C 1
ATOM 1717 O O . THR A 1 232 ? -15.873 -3.427 5.690 1.00 98.06 232 THR A O 1
ATOM 1720 N N . ILE A 1 233 ? -17.437 -2.382 4.445 1.00 97.25 233 ILE A N 1
ATOM 1721 C CA . ILE A 1 233 ? -17.099 -2.982 3.162 1.00 97.25 233 ILE A CA 1
ATOM 1722 C C . ILE A 1 233 ? -16.840 -1.862 2.163 1.00 97.25 233 ILE A C 1
ATOM 1724 O O . ILE A 1 233 ? -17.548 -0.853 2.152 1.00 97.25 233 ILE A O 1
ATOM 1728 N N . VAL A 1 234 ? -15.838 -2.055 1.316 1.00 97.44 234 VAL A N 1
ATOM 1729 C CA . VAL A 1 234 ? -15.548 -1.179 0.189 1.00 97.44 234 VAL A CA 1
ATOM 1730 C C . VAL A 1 234 ? -15.780 -1.997 -1.076 1.00 97.44 234 VAL A C 1
ATOM 1732 O O . VAL A 1 234 ? -14.946 -2.837 -1.413 1.00 97.44 234 VAL A O 1
ATOM 1735 N N . PRO A 1 235 ? -16.940 -1.836 -1.735 1.00 94.19 235 PRO A N 1
ATOM 1736 C CA . PRO A 1 235 ? -17.129 -2.348 -3.086 1.00 94.19 235 PRO A CA 1
ATOM 1737 C C . PRO A 1 235 ? -16.331 -1.473 -4.067 1.00 94.19 235 PRO A C 1
ATOM 1739 O O . PRO A 1 235 ? -15.544 -0.625 -3.652 1.00 94.19 235 PRO A O 1
ATOM 1742 N N . ASN A 1 236 ? -16.590 -1.587 -5.369 1.00 93.81 236 ASN A N 1
ATOM 1743 C CA . ASN A 1 236 ? -15.882 -0.802 -6.384 1.00 93.81 236 ASN A CA 1
ATOM 1744 C C . ASN A 1 236 ? -16.246 0.699 -6.456 1.00 93.81 236 ASN A C 1
ATOM 1746 O O . ASN A 1 236 ? -16.315 1.302 -7.527 1.00 93.81 236 ASN A O 1
ATOM 1750 N N . VAL A 1 237 ? -16.517 1.329 -5.314 1.00 94.81 237 VAL A N 1
ATOM 1751 C CA . VAL A 1 237 ? -16.809 2.757 -5.188 1.00 94.81 237 VAL A CA 1
ATOM 1752 C C . VAL A 1 237 ? -16.332 3.276 -3.836 1.00 94.81 237 VAL A C 1
ATOM 1754 O O . VAL A 1 237 ? -16.520 2.627 -2.809 1.00 94.81 237 VAL A O 1
ATOM 1757 N N . PHE A 1 238 ? -15.798 4.499 -3.815 1.00 96.62 238 PHE A N 1
ATOM 1758 C CA . PHE A 1 238 ? -15.412 5.160 -2.572 1.00 96.62 238 PHE A CA 1
ATOM 1759 C C . PHE A 1 238 ? -16.586 5.288 -1.593 1.00 96.62 238 PHE A C 1
ATOM 1761 O O . PHE A 1 238 ? -17.657 5.808 -1.926 1.00 96.62 238 PHE A O 1
ATOM 1768 N N . VAL A 1 239 ? -16.358 4.841 -0.357 1.00 97.50 239 VAL A N 1
ATOM 1769 C CA . VAL A 1 239 ? -17.356 4.816 0.727 1.00 97.50 239 VAL A CA 1
ATOM 1770 C C . VAL A 1 239 ? -17.187 5.910 1.787 1.00 97.50 239 VAL A C 1
ATOM 1772 O O . VAL A 1 239 ? -18.101 6.121 2.577 1.00 97.50 239 VAL A O 1
ATOM 1775 N N . ILE A 1 240 ? -16.074 6.650 1.781 1.00 97.69 240 ILE A N 1
ATOM 1776 C CA . ILE A 1 240 ? -15.851 7.817 2.642 1.00 97.69 240 ILE A CA 1
ATOM 1777 C C . ILE A 1 240 ? -16.615 8.952 1.972 1.00 97.69 240 ILE A C 1
ATOM 1779 O O . ILE A 1 240 ? -16.278 9.361 0.860 1.00 97.69 240 ILE A O 1
ATOM 1783 N N . ARG A 1 241 ? -17.702 9.392 2.606 1.00 94.69 241 ARG A N 1
ATOM 1784 C CA . ARG A 1 241 ? -18.618 10.394 2.039 1.00 94.69 241 ARG A CA 1
ATOM 1785 C C . ARG A 1 241 ? -18.390 11.788 2.597 1.00 94.69 241 ARG A C 1
ATOM 1787 O O . ARG A 1 241 ? -18.503 12.752 1.849 1.00 94.69 241 ARG A O 1
ATOM 1794 N N . ASP A 1 242 ? -18.018 11.865 3.868 1.00 95.75 242 ASP A N 1
ATOM 1795 C CA . ASP A 1 242 ? -17.809 13.106 4.599 1.00 95.75 242 ASP A CA 1
ATOM 1796 C C . ASP A 1 242 ? -16.504 13.013 5.392 1.00 95.75 242 ASP A C 1
ATOM 1798 O O . ASP A 1 242 ? -16.170 11.956 5.929 1.00 95.75 242 ASP A O 1
ATOM 1802 N N . ILE A 1 243 ? -15.771 14.125 5.456 1.00 97.00 243 ILE A N 1
ATOM 1803 C CA . ILE A 1 243 ? -14.522 14.249 6.212 1.00 97.00 243 ILE A CA 1
ATOM 1804 C C . ILE A 1 243 ? -14.696 15.390 7.208 1.00 97.00 243 ILE A C 1
ATOM 1806 O O . ILE A 1 243 ? -14.838 16.550 6.804 1.00 97.00 243 ILE A O 1
ATOM 1810 N N . ASP A 1 244 ? -14.649 15.068 8.500 1.00 97.31 244 ASP A N 1
ATOM 1811 C CA . ASP A 1 244 ? -14.497 16.082 9.538 1.00 97.31 244 ASP A CA 1
ATOM 1812 C C . ASP A 1 244 ? -13.020 16.475 9.628 1.00 97.31 244 ASP A C 1
ATOM 1814 O O . ASP A 1 244 ? -12.156 15.691 10.017 1.00 97.31 244 ASP A O 1
ATOM 1818 N N . ARG A 1 245 ? -12.716 17.708 9.223 1.00 96.06 245 ARG A N 1
ATOM 1819 C CA . ARG A 1 245 ? -11.337 18.200 9.148 1.00 96.06 245 ARG A CA 1
ATOM 1820 C C . ARG A 1 245 ? -10.722 18.443 10.520 1.00 96.06 245 ARG A C 1
ATOM 1822 O O . ARG A 1 245 ? -9.493 18.468 10.598 1.00 96.06 245 ARG A O 1
ATOM 1829 N N . GLU A 1 246 ? -11.535 18.631 11.554 1.00 98.12 246 GLU A N 1
ATOM 1830 C CA . GLU A 1 246 ? -11.061 18.862 12.919 1.00 98.12 246 GLU A CA 1
ATOM 1831 C C . GLU A 1 246 ? -10.801 17.539 13.656 1.00 98.12 246 GLU A C 1
ATOM 1833 O O . GLU A 1 246 ? -9.980 17.490 14.573 1.00 98.12 246 GLU A O 1
ATOM 1838 N N . ASP A 1 247 ? -11.427 16.443 13.215 1.00 98.12 247 ASP A N 1
ATOM 1839 C CA . ASP A 1 247 ? -11.239 15.107 13.779 1.00 98.12 247 ASP A CA 1
ATOM 1840 C C . ASP A 1 247 ? -10.001 14.408 13.195 1.00 98.12 247 ASP A C 1
ATOM 1842 O O . ASP A 1 247 ? -10.067 13.521 12.342 1.00 98.12 247 ASP A O 1
ATOM 1846 N N . LYS A 1 248 ? -8.833 14.818 13.694 1.00 96.69 248 LYS A N 1
ATOM 1847 C CA . LYS A 1 248 ? -7.537 14.214 13.341 1.00 96.69 248 LYS A CA 1
ATOM 1848 C C . LYS A 1 248 ? -7.337 12.807 13.906 1.00 96.69 248 LYS A C 1
ATOM 1850 O O . LYS A 1 248 ? -6.389 12.129 13.521 1.00 96.69 248 LYS A O 1
ATOM 1855 N N . GLU A 1 249 ? -8.197 12.373 14.827 1.00 97.62 249 GLU A N 1
ATOM 1856 C CA . GLU A 1 249 ? -8.133 11.024 15.384 1.00 97.62 249 GLU A CA 1
ATOM 1857 C C . GLU A 1 249 ? -8.704 10.014 14.390 1.00 97.62 249 GLU A C 1
ATOM 1859 O O . GLU A 1 249 ? -8.094 8.966 14.186 1.00 97.62 249 GLU A O 1
ATOM 1864 N N . ASN A 1 250 ? -9.828 10.336 13.742 1.00 98.25 250 ASN A N 1
ATOM 1865 C CA . ASN A 1 250 ? -10.527 9.405 12.854 1.00 98.25 250 ASN A CA 1
ATOM 1866 C C . ASN A 1 250 ? -10.318 9.672 11.360 1.00 98.25 250 ASN A C 1
ATOM 1868 O O . ASN A 1 250 ? -10.694 8.814 10.562 1.00 98.25 250 ASN A O 1
ATOM 1872 N N . PHE A 1 251 ? -9.724 10.807 10.970 1.00 98.69 251 PHE A N 1
ATOM 1873 C CA . PHE A 1 251 ? -9.485 11.150 9.566 1.00 98.69 251 PHE A CA 1
ATOM 1874 C C . PHE A 1 251 ? -8.042 11.568 9.277 1.00 98.69 251 PHE A C 1
ATOM 1876 O O . PHE A 1 251 ? -7.424 12.334 10.018 1.00 98.69 251 PHE A O 1
ATOM 1883 N N . MET A 1 252 ? -7.537 11.114 8.129 1.00 98.56 252 MET A N 1
ATOM 1884 C CA . MET A 1 252 ? -6.239 11.488 7.553 1.00 98.56 252 MET A CA 1
ATOM 1885 C C . MET A 1 252 ? -6.456 11.809 6.070 1.00 98.56 252 MET A C 1
ATOM 1887 O O . MET A 1 252 ? -7.262 11.141 5.434 1.00 98.56 252 MET A O 1
ATOM 1891 N N . PHE A 1 253 ? -5.819 12.833 5.510 1.00 98.19 253 PHE A N 1
ATOM 1892 C CA . PHE A 1 253 ? -6.032 13.239 4.112 1.00 98.19 253 PHE A CA 1
ATOM 1893 C C . PHE A 1 253 ? -4.912 14.168 3.617 1.00 98.19 253 PHE A C 1
ATOM 1895 O O . PHE A 1 253 ? -4.218 14.758 4.450 1.00 98.19 253 PHE A O 1
ATOM 1902 N N . SER A 1 254 ? -4.787 14.302 2.289 1.00 94.44 254 SER A N 1
ATOM 1903 C CA . SER A 1 254 ? -3.907 15.257 1.578 1.00 94.44 254 SER A CA 1
ATOM 1904 C C . SER A 1 254 ? -4.382 16.707 1.664 1.00 94.44 254 SER A C 1
ATOM 1906 O O . SER A 1 254 ? -5.600 16.916 1.435 1.00 94.44 254 SER A O 1
#

Secondary structure (DSSP, 8-state):
--------------GGG-PPP--EEEEE-GGGSSSS--EEEEE---SS-----EEE---EE-TT-EEEEE----SSSS---TTT-GGGS-SSTT-PPPPEEEEEE--SEEPPPEEESSSEEEETTS-EEEEEEE--S----BTTT-TTSBSB-HHHHHHHHHHH-SSHHHHHHHHHHHHHHH-B---SSTTTSEEEEEEE-SS-EEEEEEEE-TTSSSEEEEEEEPPTT-EEEE-SS-------SS-TTTEEE-

Foldseek 3Di:
DDDDPDPPPPPPPPPVPWDDFWKKWKWDQLLQDPRSFIDTAMDTGGPPAQQDKFKFAKDFADPQRKDFFADQDGHPVRFQDVPRDVVSPDPDPPDDGGDGLDIDGDDGGIWWIFIDGSAT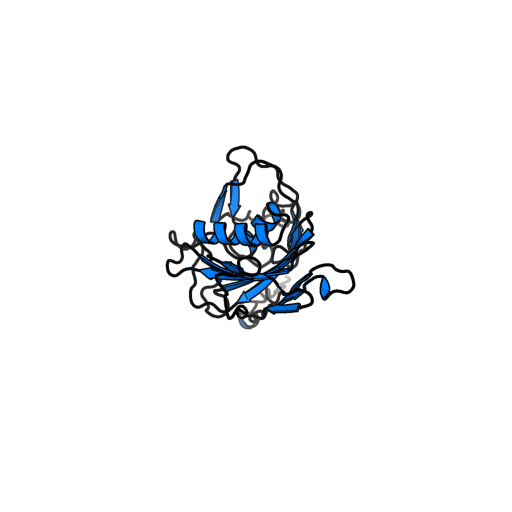AATPLQKGKYKGFAFAPAFFDDCVVPVQAARDERRRLSVVLRRHHNAQVSSLVSSQVNCQQGNYGWDPDRLRQKMWMWIGGRGWIKIKIWHTDPSNGHIWIKMFTADRSDMDMDIRHDPCDDDDPVCPVGMDTD

Radius of gyration: 19.62 Å; chains: 1; bounding box: 42×61×67 Å

pLDDT: mean 90.86, std 16.53, range [29.11, 98.88]